Protein AF-A0A3N5TFI9-F1 (afdb_monomer_lite)

Structure (mmCIF, N/CA/C/O backbone):
data_AF-A0A3N5TFI9-F1
#
_entry.id   AF-A0A3N5TFI9-F1
#
loop_
_atom_site.group_PDB
_atom_site.id
_atom_site.type_symbol
_atom_site.label_atom_id
_atom_site.label_alt_id
_atom_site.label_comp_id
_atom_site.label_asym_id
_atom_site.label_entity_id
_atom_site.label_seq_id
_atom_site.pdbx_PDB_ins_code
_atom_site.Cartn_x
_atom_site.Cartn_y
_atom_site.Cartn_z
_atom_site.occupancy
_atom_site.B_iso_or_equiv
_atom_site.auth_seq_id
_atom_site.auth_comp_id
_atom_site.auth_asym_id
_atom_site.auth_atom_id
_atom_site.pdbx_PDB_model_num
ATOM 1 N N . MET A 1 1 ? 11.535 -13.059 -48.862 1.00 51.16 1 MET A N 1
ATOM 2 C CA . MET A 1 1 ? 12.014 -11.661 -48.804 1.00 51.16 1 MET A CA 1
ATOM 3 C C . MET A 1 1 ? 13.511 -11.716 -48.516 1.00 51.16 1 MET A C 1
ATOM 5 O O . MET A 1 1 ? 13.877 -12.119 -47.423 1.00 51.16 1 MET A O 1
ATOM 9 N N . ASN A 1 2 ? 14.372 -11.462 -49.507 1.00 54.91 2 ASN A N 1
ATOM 10 C CA . ASN A 1 2 ? 15.828 -11.534 -49.320 1.00 54.91 2 ASN A CA 1
ATOM 11 C C . ASN A 1 2 ? 16.320 -10.215 -48.718 1.00 54.91 2 ASN A C 1
ATOM 13 O O . ASN A 1 2 ? 16.442 -9.219 -49.430 1.00 54.91 2 ASN A O 1
ATOM 17 N N . LEU A 1 3 ? 16.578 -10.200 -47.410 1.00 65.25 3 LEU A N 1
ATOM 18 C CA . LEU A 1 3 ? 17.256 -9.084 -46.754 1.00 65.25 3 LEU A CA 1
ATOM 19 C C . LEU A 1 3 ? 18.715 -9.052 -47.226 1.00 65.25 3 LEU A C 1
ATOM 21 O O . LEU A 1 3 ? 19.542 -9.849 -46.788 1.00 65.25 3 LEU A O 1
ATOM 25 N N . LYS A 1 4 ? 19.035 -8.133 -48.143 1.00 70.50 4 LYS A N 1
ATOM 26 C CA . LYS A 1 4 ? 20.426 -7.787 -48.453 1.00 70.50 4 LYS A CA 1
ATOM 27 C C . LYS A 1 4 ? 20.984 -7.004 -47.269 1.00 70.50 4 LYS A C 1
ATOM 29 O O . LYS A 1 4 ? 20.613 -5.850 -47.072 1.00 70.50 4 LYS A O 1
ATOM 34 N N . MET A 1 5 ? 21.846 -7.633 -46.473 1.00 72.06 5 MET A N 1
ATOM 35 C CA . MET A 1 5 ? 22.547 -6.920 -45.408 1.00 72.06 5 MET A CA 1
ATOM 36 C C . MET A 1 5 ? 23.538 -5.919 -46.021 1.00 72.06 5 MET A C 1
ATOM 38 O O . MET A 1 5 ? 24.282 -6.290 -46.933 1.00 72.06 5 MET A O 1
ATOM 42 N N . PRO A 1 6 ? 23.554 -4.657 -45.560 1.00 77.88 6 PRO A N 1
ATOM 43 C CA . PRO A 1 6 ? 24.497 -3.662 -46.049 1.00 77.88 6 PRO A CA 1
ATOM 44 C C . PRO A 1 6 ? 25.930 -4.058 -45.674 1.00 77.88 6 PRO A C 1
ATOM 46 O O . PRO A 1 6 ? 26.202 -4.488 -44.553 1.00 77.88 6 PRO A O 1
ATOM 49 N N . HIS A 1 7 ? 26.860 -3.905 -46.618 1.00 83.31 7 HIS A N 1
ATOM 50 C CA . HIS A 1 7 ? 28.266 -4.261 -46.429 1.00 83.31 7 HIS A CA 1
ATOM 51 C C . HIS A 1 7 ? 28.992 -3.148 -45.653 1.00 83.31 7 HIS A C 1
ATOM 53 O O . HIS A 1 7 ? 29.722 -2.339 -46.221 1.00 83.31 7 HIS A O 1
ATOM 59 N N . LEU A 1 8 ? 28.731 -3.058 -44.348 1.00 86.00 8 LEU A N 1
ATOM 60 C CA . LEU A 1 8 ? 29.392 -2.110 -43.449 1.00 86.00 8 LEU A CA 1
ATOM 61 C C . LEU A 1 8 ? 30.746 -2.660 -42.957 1.00 86.00 8 LEU A C 1
ATOM 63 O O . LEU A 1 8 ? 30.882 -3.873 -42.772 1.00 86.00 8 LEU A O 1
ATOM 67 N N . PRO A 1 9 ? 31.746 -1.792 -42.711 1.00 90.38 9 PRO A N 1
ATOM 68 C CA . PRO A 1 9 ? 32.997 -2.195 -42.071 1.00 90.38 9 PRO A CA 1
ATOM 69 C C . PRO A 1 9 ? 32.744 -2.666 -40.629 1.00 90.38 9 PRO A C 1
ATOM 71 O O . PRO A 1 9 ? 31.771 -2.251 -39.999 1.00 90.38 9 PRO A O 1
ATOM 74 N N . PHE A 1 10 ? 33.636 -3.502 -40.081 1.00 89.50 10 PHE A N 1
ATOM 75 C CA . PHE A 1 10 ? 33.489 -4.092 -38.738 1.00 89.50 10 PHE A CA 1
ATOM 76 C C . PHE A 1 10 ? 33.159 -3.055 -37.650 1.00 89.50 10 PHE A C 1
ATOM 78 O O . PHE A 1 10 ? 32.268 -3.287 -36.840 1.00 89.50 10 PHE A O 1
ATOM 85 N N . TRP A 1 11 ? 33.800 -1.880 -37.681 1.00 89.94 11 TRP A N 1
ATOM 86 C CA . TRP A 1 11 ? 33.542 -0.801 -36.720 1.00 89.94 11 TRP A CA 1
ATOM 87 C C . TRP A 1 11 ? 32.111 -0.236 -36.795 1.00 89.94 11 TRP A C 1
ATOM 89 O O . TRP A 1 11 ? 31.560 0.194 -35.786 1.00 89.94 11 TRP A O 1
ATOM 99 N N . GLY A 1 12 ? 31.488 -0.252 -37.978 1.00 91.44 12 GLY A N 1
ATOM 100 C CA . GLY A 1 12 ? 30.105 0.186 -38.164 1.00 91.44 12 GLY A CA 1
ATOM 101 C C . GLY A 1 12 ? 29.117 -0.798 -37.539 1.00 91.44 12 GLY A C 1
ATOM 102 O O . GLY A 1 12 ? 28.160 -0.386 -36.886 1.00 91.44 12 GLY A O 1
ATOM 103 N N . TRP A 1 13 ? 29.393 -2.100 -37.662 1.00 90.25 13 TRP A N 1
ATOM 104 C CA . TRP A 1 13 ? 28.619 -3.146 -36.991 1.00 90.25 13 TRP A CA 1
ATOM 105 C C . TRP A 1 13 ? 28.800 -3.125 -35.475 1.00 90.25 13 TRP A C 1
ATOM 107 O O . TRP A 1 13 ? 27.813 -3.261 -34.752 1.00 90.25 13 TRP A O 1
ATOM 117 N N . THR A 1 14 ? 30.021 -2.915 -34.974 1.00 91.56 14 THR A N 1
ATOM 118 C CA . THR A 1 14 ? 30.251 -2.823 -33.525 1.00 91.56 14 THR A CA 1
ATOM 119 C C . THR A 1 14 ? 29.589 -1.585 -32.933 1.00 91.56 14 THR A C 1
ATOM 121 O O . THR A 1 14 ? 28.891 -1.703 -31.928 1.00 91.56 14 THR A O 1
ATOM 124 N N . PHE A 1 15 ? 29.719 -0.419 -33.569 1.00 95.00 15 PHE A N 1
ATOM 125 C CA . PHE A 1 15 ? 29.062 0.806 -33.111 1.00 95.00 15 PHE A CA 1
ATOM 126 C C . PHE A 1 15 ? 27.532 0.690 -33.163 1.00 95.00 15 PHE A C 1
ATOM 128 O O . PHE A 1 15 ? 26.856 1.002 -32.183 1.00 95.00 15 PHE A O 1
ATOM 135 N N . GLY A 1 16 ? 26.981 0.165 -34.263 1.00 94.25 16 GLY A N 1
ATOM 136 C CA . GLY A 1 16 ? 25.545 -0.096 -34.388 1.00 94.25 16 GLY A CA 1
ATOM 137 C C . GLY A 1 16 ? 25.032 -1.093 -33.344 1.00 94.25 16 GLY A C 1
ATOM 138 O O . GLY A 1 16 ? 23.977 -0.875 -32.746 1.00 94.25 16 GLY A O 1
ATOM 139 N N . GLY A 1 17 ? 25.802 -2.146 -33.058 1.00 94.44 17 GLY A N 1
ATOM 140 C CA . GLY A 1 17 ? 25.502 -3.103 -31.994 1.00 94.44 17 GLY A CA 1
ATOM 141 C C . GLY A 1 17 ? 25.478 -2.453 -30.610 1.00 94.44 17 GLY A C 1
ATOM 142 O O . GLY A 1 17 ? 24.506 -2.619 -29.875 1.00 94.44 17 GLY A O 1
ATOM 143 N N . VAL A 1 18 ? 26.494 -1.650 -30.274 1.00 96.31 18 VAL A N 1
ATOM 144 C CA . VAL A 1 18 ? 26.563 -0.916 -28.997 1.00 96.31 18 VAL A CA 1
ATOM 145 C C . VAL A 1 18 ? 25.388 0.050 -28.849 1.00 96.31 18 VAL A C 1
ATOM 147 O O . VAL A 1 18 ? 24.722 0.032 -27.816 1.00 96.31 18 VAL A O 1
ATOM 150 N N . LEU A 1 19 ? 25.079 0.848 -29.876 1.00 96.06 19 LEU A N 1
ATOM 151 C CA . LEU A 1 19 ? 23.935 1.763 -29.840 1.00 96.06 19 LEU A CA 1
ATOM 152 C C . LEU A 1 19 ? 22.607 1.027 -29.671 1.00 96.06 19 LEU A C 1
ATOM 154 O O . LEU A 1 19 ? 21.754 1.478 -28.910 1.00 96.06 19 LEU A O 1
ATOM 158 N N . THR A 1 20 ? 22.443 -0.121 -30.328 1.00 94.69 20 THR A N 1
ATOM 159 C CA . THR A 1 20 ? 21.239 -0.946 -30.179 1.00 94.69 20 THR A CA 1
ATOM 160 C C . THR A 1 20 ? 21.102 -1.457 -28.745 1.00 94.69 20 THR A C 1
ATOM 162 O O . THR A 1 20 ? 20.032 -1.346 -28.150 1.00 94.69 20 THR A O 1
ATOM 165 N N . ILE A 1 21 ? 22.190 -1.956 -28.151 1.00 95.06 21 ILE A N 1
ATOM 166 C CA . ILE A 1 21 ? 22.200 -2.425 -26.759 1.00 95.06 21 ILE A CA 1
ATOM 167 C C . ILE A 1 21 ? 21.894 -1.278 -25.792 1.00 95.06 21 ILE A C 1
ATOM 169 O O . ILE A 1 21 ? 21.086 -1.456 -24.880 1.00 95.06 21 ILE A O 1
ATOM 173 N N . LEU A 1 22 ? 22.505 -0.106 -25.979 1.00 95.19 22 LEU A N 1
ATOM 174 C CA . LEU A 1 22 ? 22.245 1.071 -25.147 1.00 95.19 22 LEU A CA 1
ATOM 175 C C . LEU A 1 22 ? 20.793 1.537 -25.273 1.00 95.19 22 LEU A C 1
ATOM 177 O O . LEU A 1 22 ? 20.151 1.794 -24.258 1.00 95.19 22 LEU A O 1
ATOM 181 N N . GLY A 1 23 ? 20.258 1.583 -26.495 1.00 92.50 23 GLY A N 1
ATOM 182 C CA . GLY A 1 23 ? 18.866 1.939 -26.758 1.00 92.50 23 GLY A CA 1
ATOM 183 C C . GLY A 1 23 ? 17.886 0.981 -26.083 1.00 92.50 23 GLY A C 1
ATOM 184 O O . GLY A 1 23 ? 16.965 1.428 -25.402 1.00 92.50 23 GLY A O 1
ATOM 185 N N . LEU A 1 24 ? 18.119 -0.331 -26.190 1.00 88.81 24 LEU A N 1
ATOM 186 C CA . LEU A 1 24 ? 17.302 -1.345 -25.517 1.00 88.81 24 LEU A CA 1
ATOM 187 C C . LEU A 1 24 ? 17.402 -1.241 -23.990 1.00 88.81 24 LEU A C 1
ATOM 189 O O . LEU A 1 24 ? 16.383 -1.291 -23.305 1.00 88.81 24 LEU A O 1
ATOM 193 N N . ASN A 1 25 ? 18.608 -1.046 -23.446 1.00 87.69 25 ASN A N 1
ATOM 194 C CA . ASN A 1 25 ? 18.788 -0.861 -22.006 1.00 87.69 25 ASN A CA 1
ATOM 195 C C . ASN A 1 25 ? 18.056 0.388 -21.514 1.00 87.69 25 ASN A C 1
ATOM 197 O O . ASN A 1 25 ? 17.325 0.309 -20.530 1.00 87.69 25 ASN A O 1
ATOM 201 N N . ALA A 1 26 ? 18.191 1.525 -22.199 1.00 87.00 26 ALA A N 1
ATOM 202 C CA . ALA A 1 26 ? 17.477 2.752 -21.854 1.00 87.00 26 ALA A CA 1
ATOM 203 C C . ALA A 1 26 ? 15.953 2.554 -21.915 1.00 87.00 26 ALA A C 1
ATOM 205 O O . ALA A 1 26 ? 15.249 2.936 -20.981 1.00 87.00 26 ALA A O 1
ATOM 206 N N . ALA A 1 27 ? 15.455 1.881 -22.958 1.00 79.88 27 ALA A N 1
ATOM 207 C CA . ALA A 1 27 ? 14.033 1.599 -23.143 1.00 79.88 27 ALA A CA 1
ATOM 208 C C . ALA A 1 27 ? 13.434 0.692 -22.054 1.00 79.88 27 ALA A C 1
ATOM 210 O O . ALA A 1 27 ? 12.230 0.729 -21.840 1.00 79.88 27 ALA A O 1
ATOM 211 N N . VAL A 1 28 ? 14.237 -0.105 -21.345 1.00 79.56 28 VAL A N 1
ATOM 212 C CA . VAL A 1 28 ? 13.766 -0.925 -20.213 1.00 79.56 28 VAL A CA 1
ATOM 213 C C . VAL A 1 28 ? 13.983 -0.209 -18.879 1.00 79.56 28 VAL A C 1
ATOM 215 O O . VAL A 1 28 ? 13.098 -0.169 -18.020 1.00 79.56 28 VAL A O 1
ATOM 218 N N . THR A 1 29 ? 15.170 0.363 -18.689 1.00 82.75 29 THR A N 1
ATOM 219 C CA . THR A 1 29 ? 15.605 0.916 -17.400 1.00 82.75 29 THR A CA 1
ATOM 220 C C . THR A 1 29 ? 14.888 2.210 -17.049 1.00 82.75 29 THR A C 1
ATOM 222 O O . THR A 1 29 ? 14.453 2.344 -15.907 1.00 82.75 29 THR A O 1
ATOM 225 N N . LEU A 1 30 ? 14.699 3.131 -18.001 1.00 81.00 30 LEU A N 1
ATOM 226 C CA . LEU A 1 30 ? 14.016 4.405 -17.748 1.00 81.00 30 LEU A CA 1
ATOM 227 C C . LEU A 1 30 ? 12.550 4.179 -17.345 1.00 81.00 30 LEU A C 1
ATOM 229 O O . LEU A 1 30 ? 12.145 4.656 -16.280 1.00 81.00 30 LEU A O 1
ATOM 233 N N . PRO A 1 31 ? 11.766 3.385 -18.097 1.00 76.06 31 PRO A N 1
ATOM 234 C CA . PRO A 1 31 ? 10.444 2.956 -17.676 1.00 76.06 31 PRO A CA 1
ATOM 235 C C . PRO A 1 31 ? 10.396 2.343 -16.280 1.00 76.06 31 PRO A C 1
ATOM 237 O O . PRO A 1 31 ? 9.580 2.751 -15.453 1.00 76.06 31 PRO A O 1
ATOM 240 N N . THR A 1 32 ? 11.290 1.402 -15.990 1.00 79.44 32 THR A N 1
ATOM 241 C CA . THR A 1 32 ? 11.313 0.719 -14.693 1.00 79.44 32 THR A CA 1
ATOM 242 C C . THR A 1 32 ? 11.653 1.690 -13.563 1.00 79.44 32 THR A C 1
ATOM 244 O O . THR A 1 32 ? 10.983 1.702 -12.532 1.00 79.44 32 THR A O 1
ATOM 247 N N . TYR A 1 33 ? 12.655 2.550 -13.749 1.00 84.00 33 TYR A N 1
ATOM 248 C CA . TYR A 1 33 ? 13.064 3.541 -12.755 1.00 84.00 33 TYR A CA 1
ATOM 249 C C . TYR A 1 33 ? 11.922 4.507 -12.423 1.00 84.00 33 TYR A C 1
ATOM 251 O O . TYR A 1 33 ? 11.581 4.690 -11.258 1.00 84.00 33 TYR A O 1
ATOM 259 N N . THR A 1 34 ? 11.267 5.048 -13.449 1.00 80.81 34 THR A N 1
ATOM 260 C CA . THR A 1 34 ? 10.184 6.035 -13.304 1.00 80.81 34 THR A CA 1
ATOM 261 C C . THR A 1 34 ? 8.887 5.475 -12.710 1.00 80.81 34 THR A C 1
ATOM 263 O O . THR A 1 34 ? 7.990 6.237 -12.368 1.00 80.81 34 THR A O 1
ATOM 266 N N . THR A 1 35 ? 8.770 4.154 -12.560 1.00 77.19 35 THR A N 1
ATOM 267 C CA . THR A 1 35 ? 7.534 3.490 -12.104 1.00 77.19 35 THR A CA 1
ATOM 268 C C . THR A 1 35 ? 7.694 2.691 -10.815 1.00 77.19 35 THR A C 1
ATOM 270 O O . THR A 1 35 ? 6.708 2.425 -10.127 1.00 77.19 35 THR A O 1
ATOM 273 N N . THR A 1 36 ? 8.923 2.307 -10.464 1.00 81.12 36 THR A N 1
ATOM 274 C CA . THR A 1 36 ? 9.192 1.411 -9.327 1.00 81.12 36 THR A CA 1
ATOM 275 C C . THR A 1 36 ? 10.020 2.045 -8.217 1.00 81.12 36 THR A C 1
ATOM 277 O O . THR A 1 36 ? 10.061 1.495 -7.118 1.00 81.12 36 THR A O 1
ATOM 280 N N . LYS A 1 37 ? 10.702 3.167 -8.482 1.00 85.69 37 LYS A N 1
ATOM 281 C CA . LYS A 1 37 ? 11.669 3.755 -7.552 1.00 85.69 37 LYS A CA 1
ATOM 282 C C . LYS A 1 37 ? 11.075 4.938 -6.800 1.00 85.69 37 LYS A C 1
ATOM 284 O O . LYS A 1 37 ? 10.609 5.900 -7.411 1.00 85.69 37 LYS A O 1
ATOM 289 N N . LYS A 1 38 ? 11.150 4.878 -5.463 1.00 87.50 38 LYS A N 1
ATOM 290 C CA . LYS A 1 38 ? 10.738 5.959 -4.552 1.00 87.50 38 LYS A CA 1
ATOM 291 C C . LYS A 1 38 ? 11.361 7.282 -4.977 1.00 87.50 38 LYS A C 1
ATOM 293 O O . LYS A 1 38 ? 10.668 8.294 -5.000 1.00 87.50 38 LYS A O 1
ATOM 298 N N . GLU A 1 39 ? 12.647 7.260 -5.320 1.00 88.19 39 GLU A N 1
ATOM 299 C CA . GLU A 1 39 ? 13.451 8.430 -5.671 1.00 88.19 39 GLU A CA 1
ATOM 300 C C . GLU A 1 39 ? 12.816 9.238 -6.799 1.00 88.19 39 GLU A C 1
ATOM 302 O O . GLU A 1 39 ? 12.859 10.463 -6.758 1.00 88.19 39 GLU A O 1
ATOM 307 N N . PHE A 1 40 ? 12.193 8.567 -7.772 1.00 87.62 40 PHE A N 1
ATOM 308 C CA . PHE A 1 40 ? 11.471 9.238 -8.842 1.00 87.62 40 PHE A CA 1
ATOM 309 C C . PHE A 1 40 ? 10.118 9.774 -8.365 1.00 87.62 40 PHE A C 1
ATOM 311 O O . PHE A 1 40 ? 9.829 10.952 -8.566 1.00 87.62 40 PHE A O 1
ATOM 318 N N . CYS A 1 41 ? 9.310 8.956 -7.687 1.00 84.38 41 CYS A N 1
ATOM 319 C CA . CYS A 1 41 ? 7.974 9.352 -7.228 1.00 84.38 41 CYS A CA 1
ATOM 320 C C . CYS A 1 41 ? 8.016 10.604 -6.330 1.00 84.38 41 CYS A C 1
ATOM 322 O O . CYS A 1 41 ? 7.201 11.518 -6.482 1.00 84.38 41 CYS A O 1
ATOM 324 N N . VAL A 1 42 ? 9.010 10.695 -5.438 1.00 88.44 42 VAL A N 1
ATOM 325 C CA . VAL A 1 42 ? 9.172 11.845 -4.531 1.00 88.44 42 VAL A CA 1
ATOM 326 C C . VAL A 1 42 ? 9.696 13.106 -5.218 1.00 88.44 42 VAL A C 1
ATOM 328 O O . VAL A 1 42 ? 9.704 14.157 -4.588 1.00 88.44 42 VAL A O 1
ATOM 331 N N . THR A 1 43 ? 10.099 13.063 -6.494 1.00 88.25 43 THR A N 1
ATOM 332 C CA . THR A 1 43 ? 10.418 14.301 -7.234 1.00 88.25 43 THR A CA 1
ATOM 333 C C . THR A 1 43 ? 9.168 15.155 -7.441 1.00 88.25 43 THR A C 1
ATOM 335 O O . THR A 1 43 ? 9.217 16.370 -7.262 1.00 88.25 43 THR A O 1
ATOM 338 N N . CYS A 1 44 ? 8.027 14.520 -7.730 1.00 84.50 44 CYS A N 1
ATOM 339 C CA . CYS A 1 44 ? 6.725 15.180 -7.783 1.00 84.50 44 CYS A CA 1
ATOM 340 C C . CYS A 1 44 ? 6.117 15.295 -6.376 1.00 84.50 44 CYS A C 1
ATOM 342 O O . CYS A 1 44 ? 5.683 16.375 -5.971 1.00 84.50 44 CYS A O 1
ATOM 344 N N . HIS A 1 45 ? 6.176 14.221 -5.580 1.00 85.50 45 HIS A N 1
ATOM 345 C CA . HIS A 1 45 ? 5.691 14.187 -4.192 1.00 85.50 45 HIS A CA 1
ATOM 346 C C . HIS A 1 45 ? 6.700 14.759 -3.176 1.00 85.50 45 HIS A C 1
ATOM 348 O O . HIS A 1 45 ? 6.856 14.239 -2.071 1.00 85.50 45 HIS A O 1
ATOM 354 N N . HIS A 1 46 ? 7.391 15.844 -3.529 1.00 87.12 46 HIS A N 1
ATOM 355 C CA . HIS A 1 46 ? 8.532 16.374 -2.769 1.00 87.12 46 HIS A CA 1
ATOM 356 C C . HIS A 1 46 ? 8.209 16.747 -1.315 1.00 87.12 46 HIS A C 1
ATOM 358 O O . HIS A 1 46 ? 9.055 16.582 -0.439 1.00 87.12 46 HIS A O 1
ATOM 364 N N . GLN A 1 47 ? 6.978 17.181 -1.028 1.00 88.06 47 GLN A N 1
ATOM 365 C CA . GLN A 1 47 ? 6.532 17.506 0.334 1.00 88.06 47 GLN A CA 1
ATOM 366 C C . GLN A 1 47 ? 6.510 16.289 1.270 1.00 88.06 47 GLN A C 1
ATOM 368 O O . GLN A 1 47 ? 6.467 16.448 2.485 1.00 88.06 47 GLN A O 1
ATOM 373 N N . GLN A 1 48 ? 6.552 15.075 0.720 1.00 85.75 48 GLN A N 1
ATOM 374 C CA . GLN A 1 48 ? 6.519 13.824 1.474 1.00 85.75 48 GLN A CA 1
ATOM 375 C C . GLN A 1 48 ? 7.883 13.121 1.523 1.00 85.75 48 GLN A C 1
ATOM 377 O O . GLN A 1 48 ? 7.968 11.993 2.004 1.00 85.75 48 GLN A O 1
ATOM 382 N N . ARG A 1 49 ? 8.955 13.757 1.030 1.00 81.38 49 ARG A N 1
ATOM 383 C CA . ARG A 1 49 ? 10.280 13.134 0.870 1.00 81.38 49 ARG A CA 1
ATOM 384 C C . ARG A 1 49 ? 10.835 12.532 2.166 1.00 81.38 49 ARG A C 1
ATOM 386 O O . ARG A 1 49 ? 11.359 11.421 2.135 1.00 81.38 49 ARG A O 1
ATOM 393 N N . GLU A 1 50 ? 10.661 13.243 3.276 1.00 80.69 50 GLU A N 1
ATOM 394 C CA . GLU A 1 50 ? 11.134 12.849 4.613 1.00 80.69 50 GLU A CA 1
ATOM 395 C C . GLU A 1 50 ? 10.114 11.996 5.386 1.00 80.69 50 GLU A C 1
ATOM 397 O O . GLU A 1 50 ? 10.303 11.700 6.563 1.00 80.69 50 GLU A O 1
ATOM 402 N N . SER A 1 51 ? 9.000 11.613 4.757 1.00 82.62 51 SER A N 1
ATOM 403 C CA . SER A 1 51 ? 7.987 10.800 5.419 1.00 82.62 51 SER A CA 1
ATOM 404 C C . SER A 1 51 ? 8.380 9.324 5.408 1.00 82.62 51 SER A C 1
ATOM 406 O O . SER A 1 51 ? 8.655 8.749 4.346 1.00 82.62 51 SER A O 1
ATOM 408 N N . SER A 1 52 ? 8.294 8.687 6.580 1.00 80.69 52 SER A N 1
ATOM 409 C CA . SER A 1 52 ? 8.374 7.228 6.732 1.00 80.69 52 SER A CA 1
ATOM 410 C C . SER A 1 52 ? 7.302 6.495 5.918 1.00 80.69 52 SER A C 1
ATOM 412 O O . SER A 1 52 ? 7.464 5.325 5.591 1.00 80.69 52 SER A O 1
ATOM 414 N N . PHE A 1 53 ? 6.251 7.202 5.485 1.00 82.31 53 PHE A N 1
ATOM 415 C CA . PHE A 1 53 ? 5.225 6.696 4.575 1.00 82.31 53 PHE A CA 1
ATOM 416 C C . PHE A 1 53 ? 5.816 6.062 3.311 1.00 82.31 53 PHE A C 1
ATOM 418 O O . PHE A 1 53 ? 5.282 5.086 2.800 1.00 82.31 53 PHE A O 1
ATOM 425 N N . TRP A 1 54 ? 6.933 6.580 2.800 1.00 84.75 54 TRP A N 1
ATOM 426 C CA . TRP A 1 54 ? 7.566 6.062 1.585 1.00 84.75 54 TRP A CA 1
ATOM 427 C C . TRP A 1 54 ? 8.586 4.946 1.841 1.00 84.75 54 TRP A C 1
ATOM 429 O O . TRP A 1 54 ? 9.280 4.536 0.911 1.00 84.75 54 TRP A O 1
ATOM 439 N N . GLU A 1 55 ? 8.760 4.495 3.080 1.00 84.88 55 GLU A N 1
ATOM 440 C CA . GLU A 1 55 ? 9.667 3.389 3.389 1.00 84.88 55 GLU A CA 1
ATOM 441 C C . GLU A 1 55 ? 9.132 2.052 2.865 1.00 84.88 55 GLU A C 1
ATOM 443 O O . GLU A 1 55 ? 7.935 1.858 2.645 1.00 84.88 55 GLU A O 1
ATOM 448 N N . GLN A 1 56 ? 10.050 1.116 2.618 1.00 84.81 56 GLN A N 1
ATOM 449 C CA . GLN A 1 56 ? 9.684 -0.220 2.166 1.00 84.81 56 GLN A CA 1
ATOM 450 C C . GLN A 1 56 ? 8.899 -0.931 3.271 1.00 84.81 56 GLN A C 1
ATOM 452 O O . GLN A 1 56 ? 9.363 -1.043 4.405 1.00 84.81 56 GLN A O 1
ATOM 457 N N . SER A 1 57 ? 7.735 -1.477 2.924 1.00 83.69 57 SER A N 1
ATOM 458 C CA . SER A 1 57 ? 6.946 -2.258 3.871 1.00 83.69 57 SER A CA 1
ATOM 459 C C . SER A 1 57 ? 7.685 -3.528 4.296 1.00 83.69 57 SER A C 1
ATOM 461 O O . SER A 1 57 ? 8.119 -4.323 3.459 1.00 83.69 57 SER A O 1
ATOM 463 N N . ASN A 1 58 ? 7.716 -3.791 5.604 1.00 84.25 58 ASN A N 1
ATOM 464 C CA . ASN A 1 58 ? 8.226 -5.052 6.146 1.00 84.25 58 ASN A CA 1
ATOM 465 C C . ASN A 1 58 ? 7.332 -6.261 5.803 1.00 84.25 58 ASN A C 1
ATOM 467 O O . ASN A 1 58 ? 7.815 -7.394 5.816 1.00 84.25 58 ASN A O 1
ATOM 471 N N . LEU A 1 59 ? 6.044 -6.054 5.485 1.00 83.62 59 LEU A N 1
ATOM 472 C CA . LEU A 1 59 ? 5.166 -7.134 5.004 1.00 83.62 59 LEU A CA 1
ATOM 473 C C . LEU A 1 59 ? 5.369 -7.454 3.530 1.00 83.62 59 LEU A C 1
ATOM 475 O O . LEU A 1 59 ? 5.237 -8.609 3.125 1.00 83.62 59 LEU A O 1
ATOM 479 N N . HIS A 1 60 ? 5.680 -6.434 2.739 1.00 89.12 60 HIS A N 1
ATOM 480 C CA . HIS A 1 60 ? 5.848 -6.548 1.301 1.00 89.12 60 HIS A CA 1
ATOM 481 C C . HIS A 1 60 ? 7.253 -6.090 0.880 1.00 89.12 60 HIS A C 1
ATOM 483 O O . HIS A 1 60 ? 7.385 -5.150 0.100 1.00 89.12 60 HIS A O 1
ATOM 489 N N . PRO A 1 61 ? 8.332 -6.760 1.333 1.00 88.38 61 PRO A N 1
ATOM 490 C CA . PRO A 1 61 ? 9.707 -6.313 1.087 1.00 88.38 61 PRO A CA 1
ATOM 491 C C . PRO A 1 61 ? 10.149 -6.444 -0.378 1.00 88.38 61 PRO A C 1
ATOM 493 O O . PRO A 1 61 ? 11.217 -5.970 -0.744 1.00 88.38 61 PRO A O 1
ATOM 496 N N . LYS A 1 62 ? 9.358 -7.136 -1.206 1.00 88.56 62 LYS A N 1
ATOM 497 C CA . LYS A 1 62 ? 9.640 -7.388 -2.626 1.00 88.56 62 LYS A CA 1
ATOM 498 C C . LYS A 1 62 ? 8.640 -6.722 -3.570 1.00 88.56 62 LYS A C 1
ATOM 500 O O . LYS A 1 62 ? 8.725 -6.971 -4.764 1.00 88.56 62 LYS A O 1
ATOM 505 N N . ILE A 1 63 ? 7.686 -5.961 -3.031 1.00 87.50 63 ILE A N 1
ATOM 506 C CA . ILE A 1 63 ? 6.655 -5.302 -3.830 1.00 87.50 63 ILE A CA 1
ATOM 507 C C . ILE A 1 63 ? 7.064 -3.858 -4.088 1.00 87.50 63 ILE A C 1
ATOM 509 O O . ILE A 1 63 ? 7.505 -3.166 -3.167 1.00 87.50 63 ILE A O 1
ATOM 513 N N . ASN A 1 64 ? 6.883 -3.412 -5.327 1.00 86.38 64 ASN A N 1
ATOM 514 C CA . ASN A 1 64 ? 7.208 -2.054 -5.761 1.00 86.38 64 ASN A CA 1
ATOM 515 C C . ASN A 1 64 ? 5.945 -1.184 -5.894 1.00 86.38 64 ASN A C 1
ATOM 517 O O . ASN A 1 64 ? 4.826 -1.691 -5.970 1.00 86.38 64 ASN A O 1
ATOM 521 N N . CYS A 1 65 ? 6.117 0.137 -6.016 1.00 86.44 65 CYS A N 1
ATOM 522 C CA . CYS A 1 65 ? 5.009 1.099 -6.114 1.00 86.44 65 CYS A CA 1
ATOM 523 C C . CYS A 1 65 ? 4.002 0.741 -7.220 1.00 86.44 65 CYS A C 1
ATOM 525 O O . CYS A 1 65 ? 2.793 0.735 -6.990 1.00 86.44 65 CYS A O 1
ATOM 527 N N . SER A 1 66 ? 4.498 0.399 -8.413 1.00 84.94 66 SER A N 1
ATOM 528 C CA . SER A 1 66 ? 3.672 0.069 -9.578 1.00 84.94 66 SER A CA 1
ATOM 529 C C . SER A 1 66 ? 2.815 -1.175 -9.400 1.00 84.94 66 SER A C 1
ATOM 531 O O . SER A 1 66 ? 1.761 -1.276 -10.015 1.00 84.94 66 SER A O 1
ATOM 533 N N . GLU A 1 67 ? 3.237 -2.133 -8.577 1.00 86.50 67 GLU A N 1
ATOM 534 C CA . GLU A 1 67 ? 2.469 -3.365 -8.393 1.00 86.50 67 GLU A CA 1
ATOM 535 C C . GLU A 1 67 ? 1.146 -3.110 -7.671 1.00 86.50 67 GLU A C 1
ATOM 537 O O . GLU A 1 67 ? 0.191 -3.850 -7.890 1.00 86.50 67 GLU A O 1
ATOM 542 N N . CYS A 1 68 ? 1.074 -2.038 -6.876 1.00 88.19 68 CYS A N 1
ATOM 543 C CA . CYS A 1 68 ? -0.145 -1.596 -6.203 1.00 88.19 68 CYS A CA 1
ATOM 544 C C . CYS A 1 68 ? -0.824 -0.432 -6.937 1.00 88.19 68 CYS A C 1
ATOM 546 O O . CYS A 1 68 ? -2.042 -0.451 -7.111 1.00 88.19 68 CYS A O 1
ATOM 548 N N . HIS A 1 69 ? -0.051 0.564 -7.379 1.00 87.56 69 HIS A N 1
ATOM 549 C CA . HIS A 1 69 ? -0.582 1.835 -7.876 1.00 87.56 69 HIS A CA 1
ATOM 550 C C . HIS A 1 69 ? -0.755 1.912 -9.394 1.00 87.56 69 HIS A C 1
ATOM 552 O O . HIS A 1 69 ? -1.490 2.784 -9.849 1.00 87.56 69 HIS A O 1
ATOM 558 N N . ALA A 1 70 ? -0.117 1.042 -10.186 1.00 83.06 70 ALA A N 1
ATOM 559 C CA . ALA A 1 70 ? -0.196 1.146 -11.641 1.00 83.06 70 ALA A CA 1
ATOM 560 C C . ALA A 1 70 ? -1.394 0.391 -12.242 1.00 83.06 70 ALA A C 1
ATOM 562 O O . ALA A 1 70 ? -1.707 -0.729 -11.823 1.00 83.06 70 ALA A O 1
ATOM 563 N N . THR A 1 71 ? -2.019 0.979 -13.267 1.00 74.38 71 THR A N 1
ATOM 564 C CA . THR A 1 71 ? -3.075 0.373 -14.092 1.00 74.38 71 THR A CA 1
ATOM 565 C C . THR A 1 71 ? -2.487 -0.670 -15.050 1.00 74.38 71 THR A C 1
ATOM 567 O O . THR A 1 71 ? -1.588 -0.359 -15.830 1.00 74.38 71 THR A O 1
ATOM 570 N N . GLY A 1 72 ? -3.067 -1.873 -15.090 1.00 58.09 72 GLY A N 1
ATOM 571 C CA . GLY A 1 72 ? -2.821 -2.854 -16.155 1.00 58.09 72 GLY A CA 1
ATOM 572 C C . GLY A 1 72 ? -1.563 -3.722 -16.002 1.00 58.09 72 GLY A C 1
ATOM 573 O O . GLY A 1 72 ? -0.642 -3.433 -15.247 1.00 58.09 72 GLY A O 1
ATOM 574 N N . HIS A 1 73 ? -1.539 -4.831 -16.751 1.00 48.97 73 HIS A N 1
ATOM 575 C CA . HIS A 1 73 ? -0.508 -5.888 -16.772 1.00 48.97 73 HIS A CA 1
ATOM 576 C C . HIS A 1 73 ? 0.832 -5.454 -17.385 1.00 48.97 73 HIS A C 1
ATOM 578 O O . HIS A 1 73 ? 1.550 -6.262 -17.979 1.00 48.97 73 HIS A O 1
ATOM 584 N N . ALA A 1 74 ? 1.158 -4.172 -17.326 1.00 44.84 74 ALA A N 1
ATOM 585 C CA . ALA A 1 74 ? 2.268 -3.656 -18.080 1.00 44.84 74 ALA A CA 1
ATOM 586 C C . ALA A 1 74 ? 3.575 -4.135 -17.440 1.00 44.84 74 ALA A C 1
ATOM 588 O O . ALA A 1 74 ? 3.996 -3.660 -16.390 1.00 44.84 74 ALA A O 1
ATOM 589 N N . LEU A 1 75 ? 4.254 -5.036 -18.151 1.00 44.41 75 LEU A N 1
ATOM 590 C CA . LEU A 1 75 ? 5.694 -5.273 -18.039 1.00 44.41 75 LEU A CA 1
ATOM 591 C C . LEU A 1 75 ? 6.488 -3.947 -18.062 1.00 44.41 75 LEU A C 1
ATOM 593 O O . LEU A 1 75 ? 7.632 -3.921 -17.626 1.00 44.41 75 LEU A O 1
ATOM 597 N N . MET A 1 76 ? 5.861 -2.858 -18.538 1.00 49.84 76 MET A N 1
ATOM 598 C CA . MET A 1 76 ? 6.343 -1.480 -18.592 1.00 49.84 76 MET A CA 1
ATOM 599 C C . MET A 1 76 ? 5.163 -0.485 -18.429 1.00 49.84 76 MET A C 1
ATOM 601 O O . MET A 1 76 ? 4.616 -0.041 -19.439 1.00 49.84 76 MET A O 1
ATOM 605 N N . PRO A 1 77 ? 4.738 -0.104 -17.207 1.00 47.56 77 PRO A N 1
ATOM 606 C CA . PRO A 1 77 ? 3.636 0.858 -16.997 1.00 47.56 77 PRO A CA 1
ATOM 607 C C . PRO A 1 77 ? 3.878 2.227 -17.657 1.00 47.56 77 PRO A C 1
ATOM 609 O O . PRO A 1 77 ? 2.953 2.959 -17.984 1.00 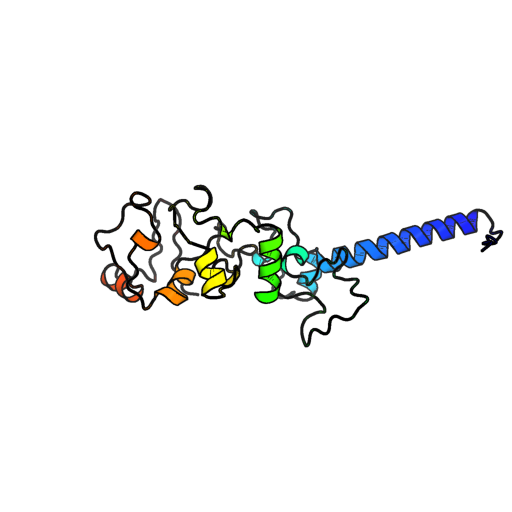47.56 77 PRO A O 1
ATOM 612 N N . SER A 1 78 ? 5.144 2.545 -17.897 1.00 41.69 78 SER A N 1
ATOM 613 C CA . SER A 1 78 ? 5.670 3.761 -18.523 1.00 41.69 78 SER A CA 1
ATOM 614 C C . SER A 1 78 ? 5.853 3.661 -20.042 1.00 41.69 78 SER A C 1
ATOM 616 O O . SER A 1 78 ? 6.226 4.650 -20.665 1.00 41.69 78 SER A O 1
ATOM 618 N N . ILE A 1 79 ? 5.564 2.506 -20.657 1.00 46.03 79 ILE A N 1
ATOM 619 C CA . ILE A 1 79 ? 5.457 2.344 -22.118 1.00 46.03 79 ILE A CA 1
ATOM 620 C C . ILE A 1 79 ? 3.996 2.041 -22.477 1.00 46.03 79 ILE A C 1
ATOM 622 O O . ILE A 1 79 ? 3.678 1.125 -23.232 1.00 46.03 79 ILE A O 1
ATOM 626 N N . ASN A 1 80 ? 3.067 2.824 -21.927 1.00 41.56 80 ASN A N 1
ATOM 627 C CA . ASN A 1 80 ? 1.730 2.934 -22.501 1.00 41.56 80 ASN A CA 1
ATOM 628 C C . ASN A 1 80 ? 1.856 3.661 -23.853 1.00 41.56 80 ASN A C 1
ATOM 630 O O . ASN A 1 80 ? 1.682 4.871 -23.949 1.00 41.56 80 ASN A O 1
ATOM 634 N N . ILE A 1 81 ? 2.197 2.919 -24.915 1.00 42.72 81 ILE A N 1
ATOM 635 C CA . ILE A 1 81 ? 2.169 3.418 -26.308 1.00 42.72 81 ILE A CA 1
ATOM 636 C C . ILE A 1 81 ? 0.714 3.671 -26.754 1.00 42.72 81 ILE A C 1
ATOM 638 O O . ILE A 1 81 ? 0.460 4.338 -27.752 1.00 42.72 81 ILE A O 1
ATOM 642 N N . PHE A 1 82 ? -0.253 3.175 -25.982 1.00 40.78 82 PHE A N 1
ATOM 643 C CA . PHE A 1 82 ? -1.662 3.493 -26.123 1.00 40.78 82 PHE A CA 1
ATOM 644 C C . PHE A 1 82 ? -2.060 4.421 -24.973 1.00 40.78 82 PHE A C 1
ATOM 646 O O . PHE A 1 82 ? -1.922 4.024 -23.814 1.00 40.78 82 PHE A O 1
ATOM 653 N N . PRO A 1 83 ? -2.521 5.651 -25.256 1.00 39.91 83 PRO A N 1
ATOM 654 C CA . PRO A 1 83 ? -2.983 6.553 -24.218 1.00 39.91 83 PRO A CA 1
ATOM 655 C C . PRO A 1 83 ? -4.223 5.925 -23.585 1.00 39.91 83 PRO A C 1
ATOM 657 O O . PRO A 1 83 ? -5.297 5.898 -24.187 1.00 39.91 83 PRO A O 1
ATOM 660 N N . LEU A 1 84 ? -4.076 5.390 -22.373 1.00 46.34 84 LEU A N 1
ATOM 661 C CA . LEU A 1 84 ? -5.232 5.113 -21.540 1.00 46.34 84 LEU A CA 1
ATOM 662 C C . LEU A 1 84 ? -5.841 6.487 -21.241 1.00 46.34 84 LEU A C 1
ATOM 664 O O . LEU A 1 84 ? -5.201 7.319 -20.599 1.00 46.34 84 LEU A O 1
ATOM 668 N N . GLN A 1 85 ? -7.025 6.759 -21.791 1.00 42.50 85 GLN A N 1
ATOM 669 C CA . GLN A 1 85 ? -7.824 7.934 -21.455 1.00 42.50 85 GLN A CA 1
ATOM 670 C C . GLN A 1 85 ? -8.140 7.888 -19.954 1.00 42.50 85 GLN A C 1
ATOM 672 O O . GLN A 1 85 ? -9.152 7.330 -19.545 1.00 42.50 85 GLN A O 1
ATOM 677 N N . SER A 1 86 ? -7.258 8.433 -19.120 1.00 44.34 86 SER A N 1
ATOM 678 C CA . SER A 1 86 ? -7.559 8.735 -17.725 1.00 44.34 86 SER A CA 1
ATOM 679 C C . SER A 1 86 ? -7.645 10.247 -17.592 1.00 44.34 86 SER A C 1
ATOM 681 O O . SER A 1 86 ? -6.631 10.945 -17.581 1.00 44.34 86 SER A O 1
ATOM 683 N N . GLU A 1 87 ? -8.872 10.759 -17.538 1.00 41.75 87 GLU A N 1
ATOM 684 C CA . GLU A 1 87 ? -9.145 12.158 -17.226 1.00 41.75 87 GLU A CA 1
ATOM 685 C C . GLU A 1 87 ? -8.600 12.476 -15.822 1.00 41.75 87 GLU A C 1
ATOM 687 O O . GLU A 1 87 ? -9.211 12.154 -14.807 1.00 41.75 87 GLU A O 1
ATOM 692 N N . GLY A 1 88 ? -7.410 13.079 -15.763 1.00 46.25 88 GLY A N 1
ATOM 693 C CA . GLY A 1 88 ? -6.875 13.699 -14.546 1.00 46.25 88 GLY A CA 1
ATOM 694 C C . GLY A 1 88 ? -5.934 12.862 -13.672 1.00 46.25 88 GLY A C 1
ATOM 695 O O . GLY A 1 88 ? -5.555 13.334 -12.605 1.00 46.25 88 GLY A O 1
ATOM 696 N N . GLU A 1 89 ? -5.503 11.675 -14.098 1.00 50.75 89 GLU A N 1
ATOM 697 C CA . GLU A 1 89 ? -4.496 10.875 -13.378 1.00 50.75 89 GLU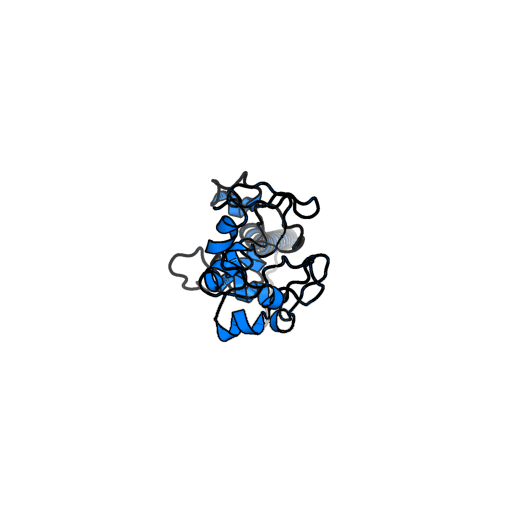 A CA 1
ATOM 698 C C . GLU A 1 89 ? -3.247 10.706 -14.245 1.00 50.75 89 GLU A C 1
ATOM 700 O O . GLU A 1 89 ? -3.357 10.541 -15.461 1.00 50.75 89 GLU A O 1
ATOM 705 N N . HIS A 1 90 ? -2.052 10.792 -13.645 1.00 55.12 90 HIS A N 1
ATOM 706 C CA . HIS A 1 90 ? -0.790 10.548 -14.347 1.00 55.12 90 HIS A CA 1
ATOM 707 C C . HIS A 1 90 ? -0.882 9.185 -15.031 1.00 55.12 90 HIS A C 1
ATOM 709 O O . HIS A 1 90 ? -0.926 8.179 -14.334 1.00 55.12 90 HIS A O 1
ATOM 715 N N . ALA A 1 91 ? -0.983 9.192 -16.366 1.00 57.06 91 ALA A N 1
ATOM 716 C CA . ALA A 1 91 ? -1.380 8.076 -17.223 1.00 57.06 91 ALA A CA 1
ATOM 717 C C . ALA A 1 91 ? -0.989 6.700 -16.657 1.00 57.06 91 ALA A C 1
ATOM 719 O O . ALA A 1 91 ? 0.114 6.202 -16.876 1.00 57.06 91 ALA A O 1
ATOM 720 N N . GLY A 1 92 ? -1.920 6.101 -15.913 1.00 68.00 92 GLY A N 1
ATOM 721 C CA . GLY A 1 92 ? -1.789 4.761 -15.368 1.00 68.00 92 GLY A CA 1
ATOM 722 C C . GLY A 1 92 ? -1.223 4.601 -13.956 1.00 68.00 92 GLY A C 1
ATOM 723 O O . GLY A 1 92 ? -0.843 3.483 -13.630 1.00 68.00 92 GLY A O 1
ATOM 724 N N . PHE A 1 93 ? -1.183 5.637 -13.112 1.00 78.00 93 PHE A N 1
ATOM 725 C CA . PHE A 1 93 ? -0.918 5.523 -11.668 1.00 78.00 93 PHE A CA 1
ATOM 726 C C . PHE A 1 93 ? -2.026 6.172 -10.836 1.00 78.00 93 PHE A C 1
ATOM 728 O O . PHE A 1 93 ? -2.355 7.340 -11.036 1.00 78.00 93 PHE A O 1
ATOM 735 N N . SER A 1 94 ? -2.553 5.441 -9.852 1.00 82.12 94 SER A N 1
ATOM 736 C CA . SER A 1 94 ? -3.548 5.958 -8.914 1.00 82.12 94 SER A CA 1
ATOM 737 C C . SER A 1 94 ? -3.439 5.300 -7.538 1.00 82.12 94 SER A C 1
ATOM 739 O O . SER A 1 94 ? -3.021 4.151 -7.385 1.00 82.12 94 SER A O 1
ATOM 741 N N . ALA A 1 95 ? -3.817 6.051 -6.505 1.00 82.25 95 ALA A N 1
ATOM 742 C CA . ALA A 1 95 ? -3.967 5.553 -5.138 1.00 82.25 95 ALA A CA 1
ATOM 743 C C . ALA A 1 95 ? -5.437 5.295 -4.762 1.00 82.25 95 ALA A C 1
ATOM 745 O O . ALA A 1 95 ? -5.750 5.043 -3.598 1.00 82.25 95 ALA A O 1
ATOM 7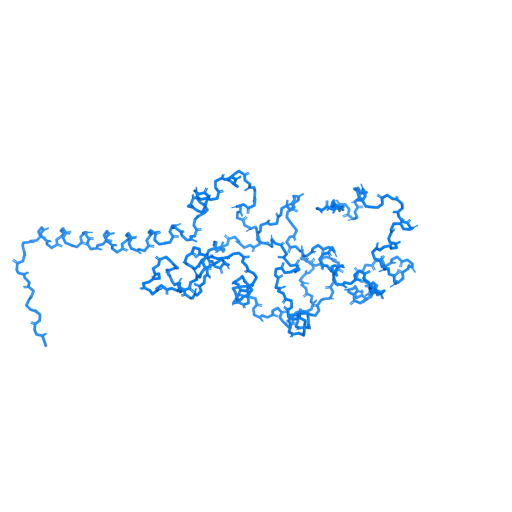46 N N . LYS A 1 96 ? -6.353 5.369 -5.734 1.00 85.56 96 LYS A N 1
ATOM 747 C CA . LYS A 1 96 ? -7.769 5.088 -5.507 1.00 85.56 96 LYS A CA 1
ATOM 748 C C . LYS A 1 96 ? -8.021 3.593 -5.304 1.00 85.56 96 LYS A C 1
ATOM 750 O O . LYS A 1 96 ? -7.260 2.725 -5.733 1.00 85.56 96 LYS A O 1
ATOM 755 N 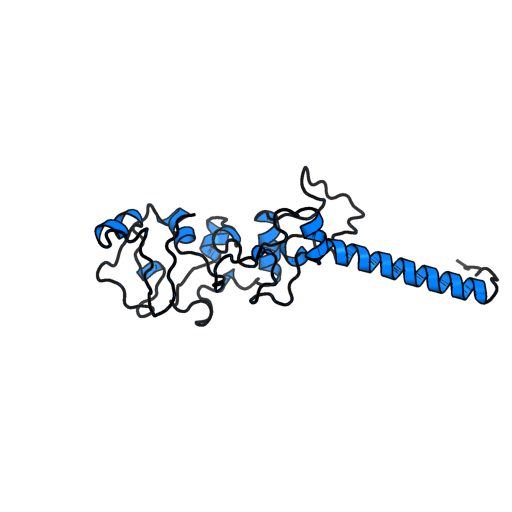N . PHE A 1 97 ? -9.109 3.284 -4.604 1.00 84.44 97 PHE A N 1
ATOM 756 C CA . PHE A 1 97 ? -9.442 1.916 -4.206 1.00 84.44 97 PHE A CA 1
ATOM 757 C C . PHE A 1 97 ? -9.791 1.002 -5.390 1.00 84.44 97 PHE A C 1
ATOM 759 O O . PHE A 1 97 ? -9.524 -0.196 -5.332 1.00 84.44 97 PHE A O 1
ATOM 766 N N . ASP A 1 98 ? -10.378 1.548 -6.450 1.00 82.88 98 ASP A N 1
ATOM 767 C CA . ASP A 1 98 ? -10.690 0.856 -7.702 1.00 82.88 98 ASP A CA 1
ATOM 768 C C . ASP A 1 98 ? -9.421 0.435 -8.449 1.00 82.88 98 ASP A C 1
ATOM 770 O O . ASP A 1 98 ? -9.404 -0.633 -9.062 1.00 82.88 98 ASP A O 1
ATOM 774 N N . GLN A 1 99 ? -8.340 1.204 -8.301 1.00 85.50 99 GLN A N 1
ATOM 775 C CA . GLN A 1 99 ? -7.017 0.852 -8.804 1.00 85.50 99 GLN A CA 1
ATOM 776 C C . GLN A 1 99 ? -6.282 -0.161 -7.908 1.00 85.50 99 GLN A C 1
ATOM 778 O O . GLN A 1 99 ? -5.729 -1.149 -8.394 1.00 85.50 99 GLN A O 1
ATOM 783 N N . ILE A 1 100 ? -6.263 0.064 -6.592 1.00 88.38 100 ILE A N 1
ATOM 784 C CA . ILE A 1 100 ? -5.457 -0.748 -5.664 1.00 88.38 100 ILE A CA 1
ATOM 785 C C . ILE A 1 100 ? -6.078 -2.133 -5.423 1.00 88.38 100 ILE A C 1
ATOM 787 O O . ILE A 1 100 ? -5.359 -3.133 -5.375 1.00 88.38 100 ILE A O 1
ATOM 791 N N . ASN A 1 101 ? -7.403 -2.236 -5.278 1.00 89.12 101 ASN A N 1
ATOM 792 C CA . ASN A 1 101 ? -8.044 -3.501 -4.900 1.00 89.12 101 ASN A CA 1
ATOM 793 C C . ASN A 1 101 ? -7.770 -4.660 -5.867 1.00 89.12 101 ASN A C 1
ATOM 795 O O . ASN A 1 101 ? -7.428 -5.746 -5.387 1.00 89.12 101 ASN A O 1
ATOM 799 N N . PRO A 1 102 ? -7.925 -4.498 -7.200 1.00 88.31 102 PRO A N 1
ATOM 800 C CA . PRO A 1 102 ? -7.634 -5.585 -8.127 1.00 88.31 102 PRO A CA 1
ATOM 801 C C . PRO A 1 102 ? -6.179 -6.039 -8.006 1.00 88.31 102 PRO A C 1
ATOM 803 O O . PRO A 1 102 ? -5.905 -7.238 -8.056 1.00 88.31 102 PRO A O 1
ATOM 806 N N . ASN A 1 103 ? -5.261 -5.101 -7.758 1.00 89.62 103 ASN A N 1
ATOM 807 C CA . ASN A 1 103 ? -3.847 -5.387 -7.553 1.00 89.62 103 ASN A CA 1
ATOM 808 C C . ASN A 1 103 ? -3.586 -6.197 -6.271 1.00 89.62 103 ASN A C 1
ATOM 810 O O . ASN A 1 103 ? -2.824 -7.163 -6.318 1.00 89.62 103 ASN A O 1
ATOM 814 N N . CYS A 1 104 ? -4.289 -5.922 -5.166 1.00 90.88 104 CYS A N 1
ATOM 815 C CA . CYS A 1 104 ? -4.230 -6.776 -3.973 1.00 90.88 104 CYS A CA 1
ATOM 816 C C . CYS A 1 104 ? -4.696 -8.211 -4.275 1.00 90.88 104 CYS A C 1
ATOM 818 O O . CYS A 1 104 ? -4.042 -9.179 -3.883 1.00 90.88 104 CYS A O 1
ATOM 820 N N . ILE A 1 105 ? -5.816 -8.362 -4.989 1.00 91.06 105 ILE A N 1
ATOM 821 C CA . ILE A 1 105 ? -6.446 -9.665 -5.267 1.00 91.06 105 ILE A CA 1
ATOM 822 C C . ILE A 1 105 ? -5.579 -10.539 -6.185 1.00 91.06 105 ILE A C 1
ATOM 824 O O . ILE A 1 105 ? -5.632 -11.765 -6.074 1.00 91.06 105 ILE A O 1
ATOM 828 N N . ARG A 1 106 ? -4.734 -9.944 -7.039 1.00 89.81 106 ARG A N 1
ATOM 829 C CA . ARG A 1 106 ? -3.784 -10.692 -7.885 1.00 89.81 106 ARG A CA 1
ATOM 830 C C . ARG A 1 106 ? -2.872 -11.607 -7.065 1.00 89.81 106 ARG A C 1
ATOM 832 O O . ARG A 1 106 ? -2.656 -12.749 -7.460 1.00 89.81 106 ARG A O 1
ATOM 839 N N . CYS A 1 107 ? -2.386 -11.127 -5.921 1.00 90.75 107 CYS A N 1
ATOM 840 C CA . CYS A 1 107 ? -1.536 -11.905 -5.016 1.00 90.75 107 CYS A CA 1
ATOM 841 C C . CYS A 1 107 ? -2.338 -12.569 -3.882 1.00 90.75 107 CYS A C 1
ATOM 843 O O . CYS A 1 107 ? -1.993 -13.660 -3.432 1.00 90.75 107 CYS A O 1
ATOM 845 N N . HIS A 1 108 ? -3.438 -11.949 -3.443 1.00 91.19 108 HIS A N 1
ATOM 846 C CA . HIS A 1 108 ? -4.264 -12.401 -2.318 1.00 91.19 108 HIS A CA 1
ATOM 847 C C . HIS A 1 108 ? -5.618 -12.981 -2.748 1.00 91.19 108 HIS A C 1
ATOM 849 O O . HIS A 1 108 ? -6.632 -12.773 -2.084 1.00 91.19 108 HIS A O 1
ATOM 855 N N . SER A 1 109 ? -5.657 -13.760 -3.828 1.00 91.06 109 SER A N 1
ATOM 856 C CA . SER A 1 109 ? -6.903 -14.316 -4.385 1.00 91.06 109 SER A CA 1
ATOM 857 C C . SER A 1 109 ? -7.705 -15.167 -3.392 1.00 91.06 109 SER A C 1
ATOM 859 O O . SER A 1 109 ? -8.932 -15.198 -3.439 1.00 91.06 109 SER A O 1
ATOM 861 N N . ARG A 1 110 ? -7.022 -15.808 -2.438 1.00 91.56 110 ARG A N 1
ATOM 862 C CA . ARG A 1 110 ? -7.627 -16.661 -1.402 1.00 91.56 110 ARG A CA 1
ATOM 863 C C . ARG A 1 110 ? -8.218 -15.892 -0.219 1.00 91.56 110 ARG A C 1
ATOM 865 O O . ARG A 1 110 ? -8.782 -16.517 0.674 1.00 91.56 110 ARG A O 1
ATOM 872 N N . VAL A 1 111 ? -8.104 -14.560 -0.174 1.00 90.12 111 VAL A N 1
ATOM 873 C CA . VAL A 1 111 ? -8.625 -13.752 0.948 1.00 90.12 111 VAL A CA 1
ATOM 874 C C . VAL A 1 111 ? -10.131 -13.930 1.145 1.00 90.12 111 VAL A C 1
ATOM 876 O O . VAL A 1 111 ? -10.614 -13.903 2.271 1.00 90.12 111 VAL A O 1
ATOM 879 N N . PHE A 1 112 ? -10.870 -14.211 0.070 1.00 90.25 112 PHE A N 1
ATOM 880 C CA . PHE A 1 112 ? -12.313 -14.456 0.117 1.00 90.25 112 PHE A CA 1
ATOM 881 C C . PHE A 1 112 ? -12.705 -15.755 0.827 1.00 90.25 112 PHE A C 1
ATOM 883 O O . PHE A 1 112 ? -13.862 -15.904 1.213 1.00 90.25 112 PHE A O 1
ATOM 890 N N . ASP A 1 113 ? -11.765 -16.676 1.010 1.00 90.31 113 ASP A N 1
ATOM 891 C CA . ASP A 1 113 ? -12.003 -17.958 1.677 1.00 90.31 113 ASP A CA 1
ATOM 892 C C . ASP A 1 113 ? -11.424 -17.971 3.099 1.00 90.31 113 ASP A C 1
ATOM 894 O O . ASP A 1 113 ? -11.539 -18.961 3.820 1.00 90.31 113 ASP A O 1
ATOM 898 N N . MET A 1 114 ? -10.791 -16.868 3.514 1.00 86.25 114 MET A N 1
ATOM 899 C CA . MET A 1 114 ? -10.169 -16.724 4.821 1.00 86.25 114 MET A CA 1
ATOM 900 C C . MET A 1 114 ? -10.995 -15.803 5.710 1.00 86.25 114 MET A C 1
ATOM 902 O O . MET A 1 114 ? -11.144 -14.609 5.446 1.00 86.25 114 MET A O 1
ATOM 906 N N . GLU A 1 115 ? -11.469 -16.352 6.823 1.00 85.62 115 GLU A N 1
ATOM 907 C CA . GLU A 1 115 ? -12.135 -15.562 7.861 1.00 85.62 115 GLU A CA 1
ATOM 908 C C . GLU A 1 115 ? -11.188 -15.146 8.988 1.00 85.62 115 GLU A C 1
ATOM 910 O O . GLU A 1 115 ? -11.495 -14.240 9.757 1.00 85.62 115 GLU A O 1
ATOM 915 N N . ARG A 1 116 ? -10.032 -15.809 9.105 1.00 84.12 116 ARG A N 1
ATOM 916 C CA . ARG A 1 116 ? -9.028 -15.543 10.140 1.00 84.12 116 ARG A CA 1
ATOM 917 C C . ARG A 1 116 ? -7.635 -15.597 9.539 1.00 84.12 116 ARG A C 1
ATOM 919 O O . ARG A 1 116 ? -7.297 -16.547 8.836 1.00 84.12 116 ARG A O 1
ATOM 926 N N . ALA A 1 117 ? -6.824 -14.589 9.845 1.00 81.19 117 ALA A N 1
ATOM 927 C CA . ALA A 1 117 ? -5.395 -14.622 9.558 1.00 81.19 117 ALA A CA 1
ATOM 928 C C . ALA A 1 117 ? -4.637 -15.441 10.618 1.00 81.19 117 ALA A C 1
ATOM 930 O O . ALA A 1 117 ? -5.195 -15.824 11.649 1.00 81.19 117 ALA A O 1
ATOM 931 N N . SER A 1 118 ? -3.352 -15.699 10.365 1.00 78.50 118 SER A N 1
ATOM 932 C CA . SER A 1 118 ? -2.484 -16.415 11.305 1.00 78.50 118 SER A CA 1
ATOM 933 C C . SER A 1 118 ? -2.379 -15.680 12.651 1.00 78.50 118 SER A C 1
ATOM 935 O O . SER A 1 118 ? -2.454 -14.450 12.670 1.00 78.50 118 SER A O 1
ATOM 937 N N . PRO A 1 119 ? -2.120 -16.378 13.772 1.00 74.12 119 PRO A N 1
ATOM 938 C CA . PRO A 1 119 ? -2.009 -15.746 15.093 1.00 74.12 119 PRO A CA 1
ATOM 939 C C . PRO A 1 119 ? -0.954 -14.634 15.180 1.00 74.12 119 PRO A C 1
ATOM 941 O O . PRO A 1 119 ? -1.096 -13.712 15.974 1.00 74.12 119 PRO A O 1
ATOM 944 N N . LYS A 1 120 ? 0.083 -14.677 14.329 1.00 78.06 120 LYS A N 1
ATOM 945 C CA . LYS A 1 120 ? 1.110 -13.627 14.242 1.00 78.06 120 LYS A CA 1
ATOM 946 C C . LYS A 1 120 ? 0.531 -12.281 13.787 1.00 78.06 120 LYS A C 1
ATOM 948 O O . LYS A 1 120 ? 0.963 -11.241 14.267 1.00 78.06 120 LYS A O 1
ATOM 953 N N . ILE A 1 121 ? -0.425 -12.307 12.858 1.00 76.00 121 ILE A N 1
ATOM 954 C CA . ILE A 1 121 ? -1.076 -11.111 12.294 1.00 76.00 121 ILE A CA 1
ATOM 955 C C . ILE A 1 121 ? -2.409 -10.845 13.012 1.00 76.00 121 ILE A C 1
ATOM 957 O O . ILE A 1 121 ? -2.846 -9.709 13.138 1.00 76.00 121 ILE A O 1
ATOM 961 N N . ASN A 1 122 ? -3.053 -11.879 13.543 1.00 77.94 122 ASN A N 1
ATOM 962 C CA . ASN A 1 122 ? -4.326 -11.806 14.245 1.00 77.94 122 ASN A CA 1
ATOM 963 C C . ASN A 1 122 ? -4.205 -12.369 15.672 1.00 77.94 122 ASN A C 1
ATOM 965 O O . ASN A 1 122 ? -4.771 -13.424 15.969 1.00 77.94 122 ASN A O 1
ATOM 969 N N . PRO A 1 123 ? -3.483 -11.677 16.572 1.00 76.06 123 PRO A N 1
ATOM 970 C CA . PRO A 1 123 ? -3.253 -12.158 17.936 1.00 76.06 123 PRO A CA 1
ATOM 971 C C . PRO A 1 123 ? -4.544 -12.265 18.757 1.00 76.06 123 PRO A C 1
ATOM 973 O O . PRO A 1 123 ? -4.602 -13.026 19.714 1.00 76.06 123 PRO A O 1
ATOM 976 N N . TYR A 1 124 ? -5.597 -11.541 18.364 1.00 74.31 124 TYR A N 1
ATOM 977 C CA . TYR A 1 124 ? -6.901 -11.543 19.035 1.00 74.31 124 TYR A CA 1
ATOM 978 C C . TYR A 1 124 ? -7.919 -12.490 18.390 1.00 74.31 124 TYR A C 1
ATOM 980 O O . TYR A 1 124 ? -9.102 -12.445 18.738 1.00 74.31 124 TYR A O 1
ATOM 988 N N . ASN A 1 125 ? -7.469 -13.314 17.435 1.00 79.69 125 ASN A N 1
ATOM 989 C CA . ASN A 1 125 ? -8.266 -14.318 16.735 1.00 79.69 125 ASN A CA 1
ATOM 990 C C . ASN A 1 125 ? -9.598 -13.767 16.178 1.00 79.69 125 ASN A C 1
ATOM 992 O O . ASN A 1 125 ? -10.619 -14.455 16.177 1.00 79.69 125 ASN A O 1
ATOM 996 N N . VAL A 1 126 ? -9.591 -12.512 15.717 1.00 83.94 126 VAL A N 1
ATOM 997 C CA . VAL A 1 126 ? -10.750 -11.832 15.131 1.00 83.94 126 VAL A CA 1
ATOM 998 C C . VAL A 1 126 ? -11.187 -12.564 13.862 1.00 83.94 126 VAL A C 1
ATOM 1000 O O . VAL A 1 126 ? -10.357 -12.911 13.023 1.00 83.94 126 VAL A O 1
ATOM 1003 N N . SER A 1 127 ? -12.486 -12.807 13.736 1.00 87.31 127 SER A N 1
ATOM 1004 C CA . SER A 1 127 ? -13.119 -13.483 12.608 1.00 87.31 127 SER A CA 1
ATOM 1005 C C . SER A 1 127 ? -13.833 -12.461 11.734 1.00 87.31 127 SER A C 1
ATOM 1007 O O . SER A 1 127 ? -14.814 -11.871 12.179 1.00 87.31 127 SER A O 1
ATOM 1009 N N . ILE A 1 128 ? -13.365 -12.265 10.502 1.00 89.00 128 ILE A N 1
ATOM 1010 C CA . ILE A 1 128 ? -13.963 -11.345 9.529 1.00 89.00 128 ILE A CA 1
ATOM 1011 C C . ILE A 1 128 ? -14.266 -12.105 8.234 1.00 89.00 128 ILE A C 1
ATOM 1013 O O . ILE A 1 128 ? -13.336 -12.479 7.518 1.00 89.00 128 ILE A O 1
ATOM 1017 N N . PRO A 1 129 ? -15.544 -12.314 7.871 1.00 89.88 129 PRO A N 1
ATOM 1018 C CA . PRO A 1 129 ? -15.892 -12.929 6.596 1.00 89.88 129 PRO A CA 1
ATOM 1019 C C . PRO A 1 129 ? -15.650 -11.938 5.445 1.00 89.88 129 PRO A C 1
ATOM 1021 O O . PRO A 1 129 ? -16.543 -11.172 5.068 1.00 89.88 129 PRO A O 1
ATOM 1024 N N . HIS A 1 130 ? -14.440 -11.928 4.873 1.00 92.00 130 HIS A N 1
ATOM 1025 C CA . HIS A 1 130 ? -14.048 -11.004 3.795 1.00 92.00 130 HIS A CA 1
ATOM 1026 C C . HIS A 1 130 ? -14.974 -11.085 2.579 1.00 92.00 130 HIS A C 1
ATOM 1028 O O . HIS A 1 130 ? -15.348 -10.057 2.018 1.00 92.00 130 HIS A O 1
ATOM 1034 N N . ARG A 1 131 ? -15.404 -12.295 2.192 1.00 90.19 131 ARG A N 1
ATOM 1035 C CA . ARG A 1 131 ? -16.357 -12.494 1.087 1.00 90.19 131 ARG A CA 1
ATOM 1036 C C . ARG A 1 131 ? -17.650 -11.722 1.303 1.00 90.19 131 ARG A C 1
ATOM 1038 O O . ARG A 1 131 ? -18.128 -11.078 0.377 1.00 90.19 131 ARG A O 1
ATOM 1045 N N . PHE A 1 132 ? -18.188 -11.750 2.518 1.00 89.25 132 PHE A N 1
ATOM 1046 C CA . PHE A 1 132 ? -19.397 -11.011 2.857 1.00 89.25 132 PHE A CA 1
ATOM 1047 C C . PHE A 1 132 ? -19.161 -9.500 2.742 1.00 89.25 132 PHE A C 1
ATOM 1049 O O . PHE A 1 132 ? -19.852 -8.838 1.974 1.00 89.25 132 PHE A O 1
ATOM 1056 N N . HIS A 1 133 ? -18.129 -8.961 3.393 1.00 89.00 133 HIS A N 1
ATOM 1057 C CA . HIS A 1 133 ? -17.856 -7.518 3.375 1.00 89.00 133 HIS A CA 1
ATOM 1058 C C . HIS A 1 133 ? -17.544 -6.982 1.968 1.00 89.00 133 HIS A C 1
ATOM 1060 O O . HIS A 1 133 ? -18.073 -5.949 1.563 1.00 89.00 133 HIS A O 1
ATOM 1066 N N . ILE A 1 134 ? -16.751 -7.707 1.179 1.00 89.31 134 ILE A N 1
ATOM 1067 C CA . ILE A 1 134 ? -16.337 -7.246 -0.151 1.00 89.31 134 ILE A CA 1
ATOM 1068 C C . ILE A 1 134 ? -17.429 -7.507 -1.196 1.00 89.31 134 ILE A C 1
ATOM 1070 O O . ILE A 1 134 ? -17.763 -6.622 -1.978 1.00 89.31 134 ILE A O 1
ATOM 1074 N N . GLN A 1 135 ? -18.034 -8.698 -1.240 1.00 87.06 135 GLN A N 1
ATOM 1075 C CA . GLN A 1 135 ? -18.975 -9.026 -2.322 1.00 87.06 135 GLN A CA 1
ATOM 1076 C C . GLN A 1 135 ? -20.388 -8.497 -2.069 1.00 87.06 135 GLN A C 1
ATOM 1078 O O . GLN A 1 135 ? -21.037 -8.067 -3.031 1.00 87.06 135 GLN A O 1
ATOM 1083 N N . ARG A 1 136 ? -20.867 -8.526 -0.812 1.00 85.00 136 ARG A N 1
ATOM 1084 C CA . ARG A 1 136 ? -22.226 -8.086 -0.454 1.00 85.00 136 ARG A CA 1
ATOM 1085 C C . ARG A 1 136 ? -22.307 -6.574 -0.293 1.00 85.00 136 ARG A C 1
ATOM 1087 O O . ARG A 1 136 ? -23.225 -5.984 -0.852 1.00 85.00 136 ARG A O 1
ATOM 1094 N N . PHE A 1 137 ? -21.361 -5.975 0.430 1.00 84.62 137 PHE A N 1
ATOM 1095 C CA . PHE A 1 137 ? -21.355 -4.533 0.705 1.00 84.62 137 PHE A CA 1
ATOM 1096 C C . PHE A 1 137 ? -20.479 -3.718 -0.243 1.00 84.62 137 PHE A C 1
ATOM 1098 O O . PHE A 1 137 ? -20.507 -2.498 -0.177 1.00 84.62 137 PHE A O 1
ATOM 1105 N N . LYS A 1 138 ? -19.757 -4.373 -1.164 1.00 85.75 138 LYS A N 1
ATOM 1106 C CA . LYS A 1 138 ? -18.887 -3.705 -2.146 1.00 85.75 138 LYS A CA 1
ATOM 1107 C C . LYS A 1 138 ? -17.775 -2.868 -1.499 1.00 85.75 138 LYS A C 1
ATOM 1109 O O . LYS A 1 138 ? -17.271 -1.944 -2.128 1.00 85.75 138 LYS A O 1
ATOM 1114 N N . ASN A 1 139 ? -17.363 -3.219 -0.278 1.00 89.06 139 ASN A N 1
ATOM 1115 C CA . ASN A 1 139 ? -16.243 -2.560 0.393 1.00 89.06 139 ASN A CA 1
ATOM 1116 C C . ASN A 1 139 ? -14.920 -2.856 -0.320 1.00 89.06 139 ASN A C 1
ATOM 1118 O O . ASN A 1 139 ? -14.753 -3.917 -0.934 1.00 89.06 139 ASN A O 1
ATOM 1122 N N . SER A 1 140 ? -13.962 -1.934 -0.201 1.00 90.88 140 SER A N 1
ATOM 1123 C CA . SER A 1 140 ? -12.615 -2.116 -0.728 1.00 90.88 140 SER A CA 1
ATOM 1124 C C . SER A 1 140 ? -11.688 -2.781 0.288 1.00 90.88 140 SER A C 1
ATOM 1126 O O . SER A 1 140 ? -11.929 -2.742 1.495 1.00 90.88 140 SER A O 1
ATOM 1128 N N . CYS A 1 141 ? -10.593 -3.379 -0.187 1.00 91.38 141 CYS A N 1
ATOM 1129 C CA . CYS A 1 141 ? -9.528 -3.863 0.689 1.00 91.38 141 CYS A CA 1
ATOM 1130 C C . CYS A 1 141 ? -8.982 -2.703 1.532 1.00 91.38 141 CYS A C 1
ATOM 1132 O O . CYS A 1 141 ? -8.812 -2.841 2.741 1.00 91.38 141 CYS A O 1
ATOM 1134 N N . THR A 1 142 ? -8.782 -1.545 0.897 1.00 89.12 142 THR A N 1
ATOM 1135 C CA . THR A 1 142 ? -8.246 -0.329 1.518 1.00 89.12 142 THR A CA 1
ATOM 1136 C C . THR A 1 142 ? -9.224 0.401 2.439 1.00 89.12 142 THR A C 1
ATOM 1138 O O . THR A 1 142 ? -8.765 1.224 3.222 1.00 89.12 142 THR A O 1
ATOM 1141 N N . THR A 1 143 ? -10.530 0.094 2.406 1.00 88.44 143 THR A N 1
ATOM 1142 C CA . THR A 1 143 ? -11.505 0.619 3.381 1.00 88.44 143 THR A CA 1
ATOM 1143 C C . THR A 1 143 ? -11.127 0.170 4.787 1.00 88.44 143 THR A C 1
ATOM 1145 O O . THR A 1 143 ? -11.111 0.968 5.711 1.00 88.44 143 THR A O 1
ATOM 1148 N N . CYS A 1 144 ? -10.790 -1.112 4.955 1.00 88.50 144 CYS A N 1
ATOM 1149 C CA . CYS A 1 144 ? -10.380 -1.639 6.255 1.00 88.50 144 CYS A CA 1
ATOM 1150 C C . CYS A 1 144 ? -8.859 -1.577 6.424 1.00 88.50 144 CYS A C 1
ATOM 1152 O O . CYS A 1 144 ? -8.357 -1.164 7.463 1.00 88.50 144 CYS A O 1
ATOM 1154 N N . HIS A 1 145 ? -8.112 -1.983 5.397 1.00 89.50 145 HIS A N 1
ATOM 1155 C CA . HIS A 1 145 ? -6.652 -2.005 5.400 1.00 89.50 145 HIS A CA 1
ATOM 1156 C C . HIS A 1 145 ? -6.073 -0.685 4.877 1.00 89.50 145 HIS A C 1
ATOM 1158 O O . HIS A 1 145 ? -5.299 -0.663 3.914 1.00 89.50 145 HIS A O 1
ATOM 1164 N N . TYR A 1 146 ? -6.477 0.421 5.498 1.00 84.81 146 TYR A N 1
ATOM 1165 C CA . TYR A 1 146 ? -5.987 1.745 5.138 1.00 84.81 146 TYR A CA 1
ATOM 1166 C C . TYR A 1 146 ? -4.466 1.815 5.318 1.00 84.81 146 TYR A C 1
ATOM 1168 O O . TYR A 1 146 ? -3.939 1.392 6.345 1.00 84.81 146 TYR A O 1
ATOM 1176 N N . ASN A 1 147 ? -3.757 2.308 4.299 1.00 86.00 147 ASN A N 1
ATOM 1177 C CA . ASN A 1 147 ? -2.297 2.413 4.292 1.00 86.00 147 ASN A CA 1
ATOM 1178 C C . ASN A 1 147 ? -1.557 1.116 4.674 1.00 86.00 147 ASN A C 1
ATOM 1180 O O . ASN A 1 147 ? -0.491 1.181 5.262 1.00 86.00 147 ASN A O 1
ATOM 1184 N N . ILE A 1 148 ? -2.055 -0.075 4.318 1.00 86.94 148 ILE A N 1
ATOM 1185 C CA . ILE A 1 148 ? -1.403 -1.347 4.705 1.00 86.94 148 ILE A CA 1
ATOM 1186 C C . ILE A 1 148 ? 0.071 -1.461 4.294 1.00 86.94 148 ILE A C 1
ATOM 1188 O O . ILE A 1 148 ? 0.851 -2.116 4.973 1.00 86.94 148 ILE A O 1
ATOM 1192 N N . TYR A 1 149 ? 0.475 -0.851 3.182 1.00 87.31 149 TYR A N 1
ATOM 1193 C CA . TYR A 1 149 ? 1.887 -0.798 2.800 1.00 87.31 149 TYR A CA 1
ATOM 1194 C C . TYR A 1 149 ? 2.628 0.340 3.521 1.00 87.31 149 TYR A C 1
ATOM 1196 O O . TYR A 1 149 ? 3.798 0.198 3.857 1.00 87.31 149 TYR A O 1
ATOM 1204 N N . HIS A 1 150 ? 1.916 1.428 3.798 1.00 87.62 150 HIS A N 1
ATOM 1205 C CA . HIS A 1 150 ? 2.422 2.698 4.305 1.00 87.62 150 HIS A CA 1
ATOM 1206 C C . HIS A 1 150 ? 1.990 2.956 5.757 1.00 87.62 150 HIS A C 1
ATOM 1208 O O . HIS A 1 150 ? 1.602 4.074 6.098 1.00 87.62 150 HIS A O 1
ATOM 1214 N N . ASP A 1 151 ? 1.946 1.906 6.581 1.00 84.69 151 ASP A N 1
ATOM 1215 C CA . ASP A 1 151 ? 1.334 1.985 7.905 1.00 84.69 151 ASP A CA 1
ATOM 1216 C C . ASP A 1 151 ? 2.074 3.040 8.748 1.00 84.69 151 ASP A C 1
ATOM 1218 O O . ASP A 1 151 ? 3.265 2.866 9.009 1.00 84.69 151 ASP A O 1
ATOM 1222 N N . PRO A 1 152 ? 1.401 4.134 9.158 1.00 77.12 152 PRO A N 1
ATOM 1223 C CA . PRO A 1 152 ? 2.059 5.236 9.850 1.00 77.12 152 PRO A CA 1
ATOM 1224 C C . PRO A 1 152 ? 2.382 4.920 11.317 1.00 77.12 152 PRO A C 1
ATOM 1226 O O . PRO A 1 152 ? 2.990 5.751 11.991 1.00 77.12 152 PRO A O 1
ATOM 1229 N N . HIS A 1 153 ? 1.943 3.773 11.846 1.00 77.44 153 HIS A N 1
ATOM 1230 C CA . HIS A 1 153 ? 2.211 3.398 13.230 1.00 77.44 153 HIS A CA 1
ATOM 1231 C C . HIS A 1 153 ? 3.684 3.042 13.448 1.00 77.44 153 HIS A C 1
ATOM 1233 O O . HIS A 1 153 ? 4.318 2.407 12.611 1.00 77.44 153 HIS A O 1
ATOM 1239 N N . ASP A 1 154 ? 4.190 3.379 14.634 1.00 76.75 154 ASP A N 1
ATOM 1240 C CA . ASP A 1 154 ? 5.501 2.952 15.116 1.00 76.75 154 ASP A CA 1
ATOM 1241 C C . ASP A 1 154 ? 5.339 2.128 16.413 1.00 76.75 154 ASP A C 1
ATOM 1243 O O . ASP A 1 154 ? 4.991 2.689 17.461 1.00 76.75 154 ASP A O 1
ATOM 1247 N N . PRO A 1 155 ? 5.519 0.792 16.371 1.00 77.25 155 PRO A N 1
ATOM 1248 C CA . PRO A 1 155 ? 5.860 -0.010 15.195 1.00 77.25 155 PRO A CA 1
ATOM 1249 C C . PRO A 1 155 ? 4.654 -0.247 14.257 1.00 77.25 155 PRO A C 1
ATOM 1251 O O . PRO A 1 155 ? 3.511 -0.293 14.730 1.00 77.25 155 PRO A O 1
ATOM 1254 N N . PRO A 1 156 ? 4.890 -0.503 12.954 1.00 78.88 156 PRO A N 1
ATOM 1255 C CA . PRO A 1 156 ? 3.834 -0.849 12.008 1.00 78.88 156 PRO A CA 1
ATOM 1256 C C . PRO A 1 156 ? 3.064 -2.101 12.432 1.00 78.88 156 PRO A C 1
ATOM 1258 O O . PRO A 1 156 ? 3.648 -3.120 12.816 1.00 78.88 156 PRO A O 1
ATOM 1261 N N . THR A 1 157 ? 1.738 -2.045 12.337 1.00 79.25 157 THR A N 1
ATOM 1262 C CA . THR A 1 157 ? 0.848 -3.145 12.724 1.00 79.25 157 THR A CA 1
ATOM 1263 C C . THR A 1 157 ? 0.271 -3.886 11.527 1.00 79.25 157 THR A C 1
ATOM 1265 O O . THR A 1 157 ? -0.029 -5.074 11.649 1.00 79.25 157 THR A O 1
ATOM 1268 N N . PHE A 1 158 ? 0.119 -3.191 10.397 1.00 83.19 158 PHE A N 1
ATOM 1269 C CA . PHE A 1 158 ? -0.424 -3.647 9.123 1.00 83.19 158 PHE A CA 1
ATOM 1270 C C . PHE A 1 158 ? -1.822 -4.272 9.209 1.00 83.19 158 PHE A C 1
ATOM 1272 O O . PHE A 1 158 ? -2.195 -5.157 8.428 1.00 83.19 158 PHE A O 1
ATOM 1279 N N . ARG A 1 159 ? -2.600 -3.837 10.198 1.00 84.31 159 ARG A N 1
ATOM 1280 C CA . ARG A 1 159 ? -3.930 -4.362 10.508 1.00 84.31 159 ARG A CA 1
ATOM 1281 C C . ARG A 1 159 ? -4.956 -3.242 10.396 1.00 84.31 159 ARG A C 1
ATOM 1283 O O . ARG A 1 159 ? -4.611 -2.095 10.668 1.00 84.31 159 ARG A O 1
ATOM 1290 N N . PRO A 1 160 ? -6.214 -3.563 10.052 1.00 86.44 160 PRO A N 1
ATOM 1291 C CA . PRO A 1 160 ? -7.298 -2.610 10.182 1.00 86.44 160 PRO A CA 1
ATOM 1292 C C . PRO A 1 160 ? -7.365 -2.094 11.612 1.00 86.44 160 PRO A C 1
ATOM 1294 O O . PRO A 1 160 ? -7.250 -2.868 12.571 1.00 86.44 160 PRO A O 1
ATOM 1297 N N . THR A 1 161 ? -7.557 -0.790 11.747 1.00 81.62 161 THR A N 1
ATOM 1298 C CA . THR A 1 161 ? -7.825 -0.187 13.045 1.00 81.62 161 THR A CA 1
ATOM 1299 C C . THR A 1 161 ? -9.236 -0.561 13.497 1.00 81.62 161 THR A C 1
ATOM 1301 O O . THR A 1 161 ? -10.086 -0.994 12.711 1.00 81.62 161 THR A O 1
ATOM 1304 N N . LYS A 1 162 ? -9.509 -0.419 14.793 1.00 77.19 162 LYS A N 1
ATOM 1305 C CA . LYS A 1 162 ? -10.847 -0.691 15.334 1.00 77.19 162 LYS A CA 1
ATOM 1306 C C . LYS A 1 162 ? -11.867 0.305 14.774 1.00 77.19 162 LYS A C 1
ATOM 1308 O O . LYS A 1 162 ? -13.028 -0.039 14.561 1.00 77.19 162 LYS A O 1
ATOM 1313 N N . GLU A 1 163 ? -11.410 1.526 14.532 1.00 78.12 163 GLU A N 1
ATOM 1314 C CA . GLU A 1 163 ? -12.160 2.650 13.992 1.00 78.12 163 GLU A CA 1
ATOM 1315 C C . GLU A 1 163 ? -12.749 2.291 12.626 1.00 78.12 163 GLU A C 1
ATOM 1317 O O . GLU A 1 163 ? -13.944 2.496 12.431 1.00 78.12 163 GLU A O 1
ATOM 1322 N N . ALA A 1 164 ? -11.977 1.623 11.759 1.00 82.56 164 ALA A N 1
ATOM 1323 C CA . ALA A 1 164 ? -12.451 1.158 10.454 1.00 82.56 164 ALA A CA 1
ATOM 1324 C C . ALA A 1 164 ? -13.671 0.221 10.562 1.00 82.56 164 ALA A C 1
ATOM 1326 O O . ALA A 1 164 ? -14.584 0.273 9.742 1.00 82.56 164 ALA A O 1
ATOM 1327 N N . CYS A 1 165 ? -13.744 -0.618 11.602 1.00 83.19 165 CYS A N 1
ATOM 1328 C CA . CYS A 1 165 ? -14.926 -1.451 11.851 1.00 83.19 165 CYS A CA 1
ATOM 1329 C C . CYS A 1 165 ? -16.134 -0.603 12.281 1.00 83.19 165 CYS A C 1
ATOM 1331 O O . CYS A 1 165 ? -17.278 -0.886 11.916 1.00 83.19 165 CYS A O 1
ATOM 1333 N N . PHE A 1 166 ? -15.895 0.431 13.087 1.00 79.12 166 PHE A N 1
ATOM 1334 C CA . PHE A 1 166 ? -16.953 1.278 13.625 1.00 79.12 166 PHE A C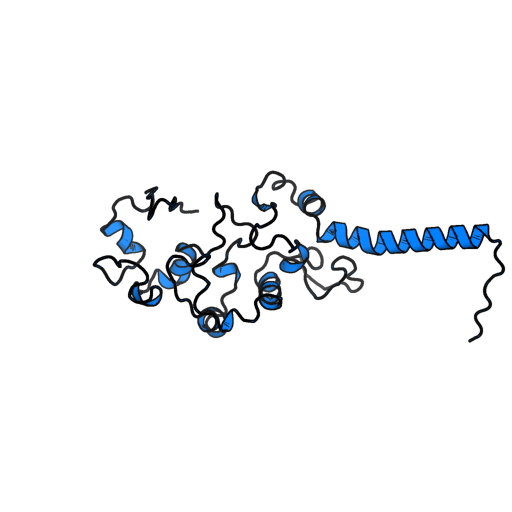A 1
ATOM 1335 C C . PHE A 1 166 ? -17.493 2.308 12.646 1.00 79.12 166 PHE A C 1
ATOM 1337 O O . PHE A 1 166 ? -18.603 2.782 12.874 1.00 79.12 166 PHE A O 1
ATOM 1344 N N . GLU A 1 167 ? -16.811 2.597 11.542 1.00 80.31 167 GLU A N 1
ATOM 1345 C CA . GLU A 1 167 ? -17.385 3.424 10.474 1.00 80.31 167 GLU A CA 1
ATOM 1346 C C . GLU A 1 167 ? -18.762 2.907 10.031 1.00 80.31 167 GLU A C 1
ATOM 1348 O O . GLU A 1 167 ? -19.689 3.694 9.832 1.00 80.31 167 GLU A O 1
ATOM 1353 N N . CYS A 1 168 ? -18.936 1.582 9.979 1.00 80.25 168 CYS A N 1
ATOM 1354 C CA . CYS A 1 168 ? -20.226 0.953 9.697 1.00 80.25 168 CYS A CA 1
ATOM 1355 C C . CYS A 1 168 ? -20.950 0.473 10.967 1.00 80.25 168 CYS A C 1
ATOM 1357 O O . CYS A 1 168 ? -22.157 0.677 11.100 1.00 80.25 168 CYS A O 1
ATOM 1359 N N . HIS A 1 169 ? -20.239 -0.122 11.931 1.00 77.81 169 HIS A N 1
ATOM 1360 C CA . HIS A 1 169 ? -20.870 -0.730 13.111 1.00 77.81 169 HIS A CA 1
ATOM 1361 C C . HIS A 1 169 ? -21.151 0.242 14.278 1.00 77.81 169 HIS A C 1
ATOM 1363 O O . HIS A 1 169 ? -21.663 -0.192 15.307 1.00 77.81 169 HIS A O 1
ATOM 1369 N N . ALA A 1 170 ? -20.877 1.551 14.167 1.00 67.31 170 ALA A N 1
ATOM 1370 C CA . ALA A 1 170 ? -21.092 2.513 15.265 1.00 67.31 170 ALA A CA 1
ATOM 1371 C C . ALA A 1 170 ? -22.551 2.631 15.742 1.00 67.31 170 ALA A C 1
ATOM 1373 O O . ALA A 1 170 ? -22.788 2.968 16.904 1.00 67.31 170 ALA A O 1
ATOM 1374 N N . ARG A 1 171 ? -23.527 2.384 14.859 1.00 55.38 171 ARG A N 1
ATOM 1375 C CA . ARG A 1 171 ? -24.969 2.482 15.165 1.00 55.38 171 ARG A CA 1
ATOM 1376 C C . ARG A 1 171 ? -25.591 1.150 15.584 1.00 55.38 171 ARG A C 1
ATOM 1378 O O . ARG A 1 171 ? -26.724 1.133 16.056 1.00 55.38 171 ARG A O 1
ATOM 1385 N N . GLU A 1 172 ? -24.864 0.050 15.428 1.00 58.72 172 GLU A N 1
ATOM 1386 C CA . GLU A 1 172 ? -25.343 -1.289 15.751 1.00 58.72 172 GLU A CA 1
ATOM 1387 C C . GLU A 1 172 ? -24.784 -1.731 17.104 1.00 58.72 172 GLU A C 1
ATOM 1389 O O . GLU A 1 172 ? -23.581 -1.648 17.356 1.00 58.72 172 GLU A O 1
ATOM 1394 N N . LYS A 1 173 ? -25.643 -2.265 17.980 1.00 64.62 173 LYS A N 1
ATOM 1395 C CA . LYS A 1 173 ? -25.189 -3.028 19.150 1.00 64.62 173 LYS A CA 1
ATOM 1396 C C . LYS A 1 173 ? -24.618 -4.359 18.665 1.00 64.62 173 LYS A C 1
ATOM 1398 O O . LYS A 1 173 ? -25.292 -5.385 18.661 1.00 64.62 173 LYS A O 1
ATOM 1403 N N . THR A 1 174 ? -23.377 -4.332 18.197 1.00 65.25 174 THR A N 1
ATOM 1404 C CA . THR A 1 174 ? -22.686 -5.542 17.755 1.00 65.25 174 THR A CA 1
ATOM 1405 C C . THR A 1 174 ? -22.091 -6.225 18.977 1.00 65.25 174 THR A C 1
ATOM 1407 O O . THR A 1 174 ? -21.286 -5.641 19.703 1.00 65.25 174 THR A O 1
ATOM 1410 N N . SER A 1 175 ? -22.493 -7.471 19.233 1.00 71.56 175 SER A N 1
ATOM 1411 C CA . SER A 1 175 ? -21.886 -8.242 20.315 1.00 71.56 175 SER A CA 1
ATOM 1412 C C . SER A 1 175 ? -20.401 -8.474 20.040 1.00 71.56 175 SER A C 1
ATOM 1414 O O . SER A 1 175 ? -20.028 -8.838 18.925 1.00 71.56 175 SER A O 1
ATOM 1416 N N . CYS A 1 176 ? -19.560 -8.377 21.075 1.00 70.44 176 CYS A N 1
ATOM 1417 C CA . CYS A 1 176 ? -18.125 -8.669 20.990 1.00 70.44 176 CYS A CA 1
ATOM 1418 C C . CYS A 1 176 ? -17.860 -10.063 20.389 1.00 70.44 176 CYS A C 1
ATOM 1420 O O . CYS A 1 176 ? -16.894 -10.265 19.656 1.00 70.44 176 CYS A O 1
ATOM 1422 N N . SER A 1 177 ? -18.764 -11.011 20.661 1.00 75.75 177 SER A N 1
ATOM 1423 C CA . SER A 1 177 ? -18.701 -12.397 20.188 1.00 75.75 177 SER A CA 1
ATOM 1424 C C . SER A 1 177 ? -18.887 -12.566 18.675 1.00 75.75 177 SER A C 1
ATOM 1426 O O . SER A 1 177 ? -18.544 -13.616 18.133 1.00 75.75 177 SER A O 1
ATOM 1428 N N . LYS A 1 178 ? -19.411 -11.546 17.977 1.00 79.25 178 LYS A N 1
ATOM 1429 C CA . LYS A 1 178 ? -19.565 -11.568 16.514 1.00 79.25 178 LYS A CA 1
ATOM 1430 C C . LYS A 1 178 ? -18.215 -11.580 15.809 1.00 79.25 178 LYS A C 1
ATOM 1432 O O . LYS A 1 178 ? -18.054 -12.302 14.833 1.00 79.25 178 LYS A O 1
ATOM 1437 N N . CYS A 1 179 ? -17.261 -10.816 16.335 1.00 79.81 179 CYS A N 1
ATOM 1438 C CA . CYS A 1 179 ? -15.918 -10.714 15.773 1.00 79.81 179 CYS A CA 1
ATOM 1439 C C . CYS A 1 179 ? -14.905 -11.544 16.567 1.00 79.81 179 CYS A C 1
ATOM 1441 O O . CYS A 1 179 ? -13.965 -12.063 15.978 1.00 79.81 179 CYS A O 1
ATOM 1443 N N . HIS A 1 180 ? -15.089 -11.713 17.880 1.00 79.06 180 HIS A N 1
ATOM 1444 C CA . HIS A 1 180 ? -14.204 -12.515 18.726 1.00 79.06 180 HIS A CA 1
ATOM 1445 C C . HIS A 1 180 ? -14.834 -13.880 19.032 1.00 79.06 180 HIS A C 1
ATOM 1447 O O . HIS A 1 180 ? -15.766 -13.953 19.837 1.00 79.06 180 HIS A O 1
ATOM 1453 N N . PRO A 1 181 ? -14.324 -14.981 18.451 1.00 75.25 181 PRO A N 1
ATOM 1454 C CA . PRO A 1 181 ? -14.762 -16.324 18.803 1.00 75.25 181 PRO A CA 1
ATOM 1455 C C . PRO A 1 181 ? -14.623 -16.575 20.308 1.00 75.25 181 PRO A C 1
ATOM 1457 O O . PRO A 1 181 ? -13.738 -16.031 20.972 1.00 75.25 181 PRO A O 1
ATOM 1460 N N . LYS A 1 182 ? -15.481 -17.436 20.861 1.00 69.62 182 LYS A N 1
ATOM 1461 C CA . LYS A 1 182 ? -15.439 -17.783 22.287 1.00 69.62 182 LYS A CA 1
ATOM 1462 C C . LYS A 1 182 ? -14.040 -18.286 22.674 1.00 69.62 182 LYS A C 1
ATOM 1464 O O . LYS A 1 182 ? -13.508 -19.182 22.029 1.00 69.62 182 LYS A O 1
ATOM 1469 N N . GLY A 1 183 ? -13.462 -17.704 23.726 1.00 65.00 183 GLY A N 1
ATOM 1470 C CA . GLY A 1 183 ? -12.119 -18.045 24.209 1.00 65.00 183 GLY A CA 1
ATOM 1471 C C . GLY A 1 183 ? -10.963 -17.337 23.490 1.00 65.00 183 GLY A C 1
ATOM 1472 O O . GLY A 1 183 ? -9.823 -17.531 23.891 1.00 65.00 183 GLY A O 1
ATOM 1473 N N . ALA A 1 184 ? -11.228 -16.501 22.477 1.00 63.12 184 ALA A N 1
ATOM 1474 C CA . ALA A 1 184 ? -10.196 -15.713 21.795 1.00 63.12 184 ALA A CA 1
ATOM 1475 C C . ALA A 1 184 ? -9.561 -14.641 22.697 1.00 63.12 184 ALA A C 1
ATOM 1477 O O . ALA A 1 184 ? -8.364 -14.392 22.613 1.00 63.12 184 ALA A O 1
ATOM 1478 N N . ILE A 1 185 ? -10.374 -14.015 23.552 1.00 61.44 185 ILE A N 1
ATOM 1479 C CA . ILE A 1 185 ? -9.969 -13.028 24.556 1.00 61.44 185 ILE A CA 1
ATOM 1480 C C . ILE A 1 185 ? -10.871 -13.165 25.796 1.00 61.44 185 ILE A C 1
ATOM 1482 O O . ILE A 1 185 ? -12.020 -13.608 25.660 1.00 61.44 185 ILE A O 1
ATOM 1486 N N . PRO A 1 186 ? -10.414 -12.765 26.998 1.00 55.84 186 PRO A N 1
ATOM 1487 C CA . PRO A 1 186 ? -11.303 -12.544 28.132 1.00 55.84 186 PRO A CA 1
ATOM 1488 C C . PRO A 1 186 ? -12.245 -11.387 27.781 1.00 55.84 186 PRO A C 1
ATOM 1490 O O . PRO A 1 186 ? -11.840 -10.226 27.755 1.00 55.84 186 PRO A O 1
ATOM 1493 N N . LEU A 1 187 ? -13.495 -11.701 27.440 1.00 52.88 187 LEU A N 1
ATOM 1494 C CA . LEU A 1 187 ? -14.484 -10.672 27.134 1.00 52.88 187 LEU A CA 1
ATOM 1495 C C . LEU A 1 187 ? -14.870 -9.928 28.425 1.00 52.88 187 LEU A C 1
ATOM 1497 O O . LEU A 1 187 ? -15.031 -10.571 29.468 1.00 52.88 187 LEU A O 1
ATOM 1501 N N . PRO A 1 188 ? -15.034 -8.591 28.387 1.00 53.62 188 PRO A N 1
ATOM 1502 C CA . PRO A 1 188 ? -15.590 -7.855 29.517 1.00 53.62 188 PRO A CA 1
ATOM 1503 C C . PRO A 1 188 ? -16.996 -8.376 29.850 1.00 53.62 188 PRO A C 1
ATOM 1505 O O . PRO A 1 188 ? -17.669 -8.975 29.011 1.00 53.62 188 PRO A O 1
ATOM 1508 N N . LYS A 1 189 ? -17.467 -8.124 31.080 1.00 49.44 189 LYS A N 1
ATOM 1509 C CA . LYS A 1 189 ? -18.791 -8.584 31.551 1.00 49.44 189 LYS A CA 1
ATOM 1510 C C . LYS A 1 189 ? -19.952 -8.119 30.658 1.00 49.44 189 LYS A C 1
ATOM 1512 O O . LYS A 1 189 ? -21.015 -8.726 30.689 1.00 49.44 189 LYS A O 1
ATOM 1517 N N . THR A 1 190 ? -19.756 -7.060 29.871 1.00 52.28 190 THR A N 1
ATOM 1518 C CA . THR A 1 190 ? -20.730 -6.571 28.894 1.00 52.28 190 THR A CA 1
ATOM 1519 C C . THR A 1 190 ? -20.471 -7.222 27.533 1.00 52.28 190 THR A C 1
ATOM 1521 O O . THR A 1 190 ? -19.428 -7.013 26.913 1.00 52.28 190 THR A O 1
ATOM 1524 N N . THR A 1 191 ? -21.426 -8.011 27.050 1.00 50.97 191 THR A N 1
ATOM 1525 C CA . THR A 1 191 ? -21.328 -8.753 25.781 1.00 50.97 191 THR A CA 1
ATOM 1526 C C . THR A 1 191 ? -21.740 -7.937 24.556 1.00 50.97 191 THR A C 1
ATOM 1528 O O . THR A 1 191 ? -21.600 -8.429 23.435 1.00 50.97 191 THR A O 1
ATOM 1531 N N . GLU A 1 192 ? -22.213 -6.708 24.756 1.00 53.84 192 GLU A N 1
ATOM 1532 C CA . GLU A 1 192 ? -22.631 -5.747 23.734 1.00 53.84 192 GLU A CA 1
ATOM 1533 C C . GLU A 1 192 ? -22.034 -4.381 24.066 1.00 53.84 192 GLU A C 1
ATOM 1535 O O . GLU A 1 192 ? -22.115 -3.940 25.214 1.00 53.84 192 GLU A O 1
ATOM 1540 N N . VAL A 1 193 ? -21.429 -3.713 23.082 1.00 53.16 193 VAL A N 1
ATOM 1541 C CA . VAL A 1 193 ? -20.932 -2.344 23.258 1.00 53.16 193 VAL A CA 1
ATOM 1542 C C . VAL A 1 193 ? -21.138 -1.578 21.956 1.00 53.16 193 VAL A C 1
ATOM 1544 O O . VAL A 1 193 ? -20.707 -2.034 20.899 1.00 53.16 193 VAL A O 1
ATOM 1547 N N . SER A 1 194 ? -21.776 -0.409 22.023 1.00 53.31 194 SER A N 1
ATOM 1548 C CA . SER A 1 194 ? -21.689 0.592 20.953 1.00 53.31 194 SER A CA 1
ATOM 1549 C C . SER A 1 194 ? -20.533 1.550 21.260 1.00 53.31 194 SER A C 1
ATOM 1551 O O . SER A 1 194 ? -20.225 1.797 22.426 1.00 53.31 194 SER A O 1
ATOM 1553 N N . HIS A 1 195 ? -19.852 2.084 20.240 1.00 54.16 195 HIS A N 1
ATOM 1554 C CA . HIS A 1 195 ? -18.681 2.956 20.443 1.00 54.16 195 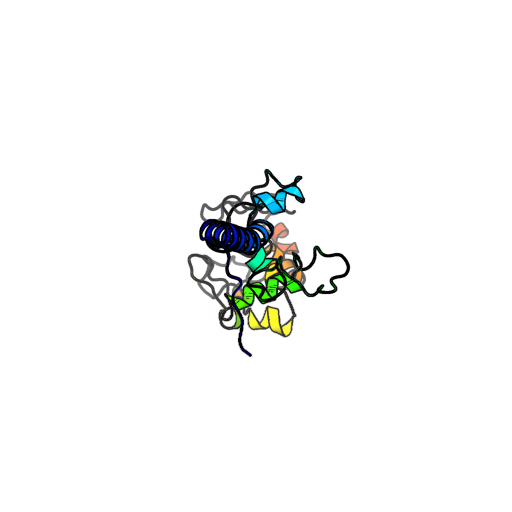HIS A CA 1
ATOM 1555 C C . HIS A 1 195 ? -18.993 4.164 21.353 1.00 54.16 195 HIS A C 1
ATOM 1557 O O . HIS A 1 195 ? -18.168 4.563 22.172 1.00 54.16 195 HIS A O 1
ATOM 1563 N N . SER A 1 196 ? -20.225 4.683 21.282 1.00 56.12 196 SER A N 1
ATOM 1564 C CA . SER A 1 196 ? -20.746 5.768 22.128 1.00 56.12 196 SER A CA 1
ATOM 1565 C C . SER A 1 196 ? -20.954 5.387 23.602 1.00 56.12 196 SER A C 1
ATOM 1567 O O . SER A 1 196 ? -21.226 6.256 24.430 1.00 56.12 196 SER A O 1
ATOM 1569 N N . GLU A 1 197 ? -20.833 4.106 23.953 1.00 58.44 197 GLU A N 1
ATOM 1570 C CA . GLU A 1 197 ? -21.009 3.592 25.313 1.00 58.44 197 GLU A CA 1
ATOM 1571 C C . GLU A 1 197 ? -19.697 3.193 25.986 1.00 58.44 197 GLU A C 1
ATOM 1573 O O . GLU A 1 197 ? -19.664 3.051 27.207 1.00 58.44 197 GLU A O 1
ATOM 1578 N N . CYS A 1 198 ? -18.590 3.104 25.239 1.00 55.34 198 CYS A N 1
ATOM 1579 C CA . CYS A 1 198 ? -17.271 2.826 25.811 1.00 55.34 198 CYS A CA 1
ATOM 1580 C C . CYS A 1 198 ? -16.862 3.892 26.846 1.00 55.34 198 CYS A C 1
ATOM 1582 O O . CYS A 1 198 ? -16.394 3.551 27.933 1.00 55.34 198 CYS A O 1
ATOM 1584 N N . SER A 1 199 ? -17.109 5.173 26.552 1.00 52.69 199 SER A N 1
ATOM 1585 C CA . SER A 1 199 ? -16.805 6.304 27.442 1.00 52.69 199 SER A CA 1
ATOM 1586 C C . SER A 1 199 ? -17.695 6.362 28.690 1.00 52.69 199 SER A C 1
ATOM 1588 O O . SER A 1 199 ? -17.304 6.965 29.692 1.00 52.69 199 SER A O 1
ATOM 1590 N N . LYS A 1 200 ? -18.858 5.689 28.679 1.00 53.50 200 LYS A N 1
ATOM 1591 C CA . LYS A 1 200 ? -19.748 5.594 29.850 1.00 53.50 200 LYS A CA 1
ATOM 1592 C C . LYS A 1 200 ? -19.130 4.753 30.971 1.00 53.50 200 LYS A C 1
ATOM 1594 O O . LYS A 1 200 ? -19.351 5.054 32.140 1.00 53.50 200 LYS A O 1
ATOM 1599 N N . CYS A 1 201 ? -18.352 3.725 30.625 1.00 44.50 201 CYS A N 1
ATOM 1600 C CA . CYS A 1 201 ? -17.667 2.860 31.595 1.00 44.50 201 CYS A CA 1
ATOM 1601 C C . CYS A 1 201 ? -16.171 3.181 31.732 1.00 44.50 201 CYS A C 1
ATOM 1603 O O . CYS A 1 201 ? -15.590 2.941 32.788 1.00 44.50 201 CYS A O 1
ATOM 1605 N N . HIS A 1 202 ? -15.556 3.768 30.705 1.00 52.78 202 HIS A N 1
ATOM 1606 C CA . HIS A 1 202 ? -14.162 4.196 30.717 1.00 52.78 202 HIS A CA 1
ATOM 1607 C C . HIS A 1 202 ? -14.072 5.717 30.515 1.00 52.78 202 HIS A C 1
ATOM 1609 O O . HIS A 1 202 ? -13.838 6.214 29.415 1.00 52.78 202 HIS A O 1
ATOM 1615 N N . LYS A 1 203 ? -14.272 6.485 31.591 1.00 46.81 203 LYS A N 1
ATOM 1616 C CA . LYS A 1 203 ? -14.189 7.954 31.550 1.00 46.81 203 LYS A CA 1
ATOM 1617 C C . LYS A 1 203 ? -12.766 8.383 31.148 1.00 46.81 203 LYS A C 1
ATOM 1619 O O . LYS A 1 203 ? -11.812 8.019 31.831 1.00 46.81 203 LYS A O 1
ATOM 1624 N N . GLY A 1 204 ? -12.617 9.121 30.043 1.00 51.03 204 GLY A N 1
ATOM 1625 C CA . GLY A 1 204 ? -11.310 9.515 29.492 1.00 51.03 204 GLY A CA 1
ATOM 1626 C C . GLY A 1 204 ? -10.646 8.479 28.573 1.00 51.03 204 GLY A C 1
ATOM 1627 O O . GLY A 1 204 ? -9.496 8.671 28.184 1.00 51.03 204 GLY A O 1
ATOM 1628 N N . PHE A 1 205 ? -11.351 7.402 28.198 1.00 50.12 205 PHE A N 1
ATOM 1629 C CA . PHE A 1 205 ? -10.862 6.356 27.284 1.00 50.12 205 PHE A CA 1
ATOM 1630 C C . PHE A 1 205 ? -10.389 6.894 25.936 1.00 50.12 205 PHE A C 1
ATOM 1632 O O . PHE A 1 205 ? -9.370 6.445 25.426 1.00 50.12 205 PHE A O 1
ATOM 1639 N N . GLU A 1 206 ? -11.077 7.906 25.406 1.00 51.88 206 GLU A N 1
ATOM 1640 C CA . GLU A 1 206 ? -10.706 8.574 24.153 1.00 51.88 206 GLU A CA 1
ATOM 1641 C C . GLU A 1 206 ? -9.320 9.251 24.181 1.00 51.88 206 GLU A C 1
ATOM 1643 O O . GLU A 1 206 ? -8.763 9.541 23.130 1.00 51.88 206 GLU A O 1
ATOM 1648 N N . HIS A 1 207 ? -8.736 9.462 25.365 1.00 51.94 207 HIS A N 1
ATOM 1649 C CA . HIS A 1 207 ? -7.400 10.044 25.543 1.00 51.94 207 HIS A CA 1
ATOM 1650 C C . HIS A 1 207 ? -6.442 9.104 26.294 1.00 51.94 207 HIS A C 1
ATOM 1652 O O . HIS A 1 207 ? -5.297 9.467 26.581 1.00 51.94 207 HIS A O 1
ATOM 1658 N N . ALA A 1 208 ? -6.892 7.897 26.645 1.00 45.75 208 ALA A N 1
ATOM 1659 C CA . ALA A 1 208 ? -6.123 6.979 27.463 1.00 45.75 208 ALA A CA 1
ATOM 1660 C C . ALA A 1 208 ? -5.070 6.257 26.608 1.00 45.75 208 ALA A C 1
ATOM 1662 O O . ALA A 1 208 ? -5.390 5.429 25.750 1.00 45.75 208 ALA A O 1
ATOM 1663 N N . LYS A 1 209 ? -3.789 6.531 26.892 1.00 48.84 209 LYS A N 1
ATOM 1664 C CA . LYS A 1 209 ? -2.651 5.713 26.441 1.00 48.84 209 LYS A CA 1
ATOM 1665 C C . LYS A 1 209 ? -2.593 4.443 27.282 1.00 48.84 209 LYS A C 1
ATOM 1667 O O . LYS A 1 209 ? -1.750 4.295 28.165 1.00 48.84 209 LYS A O 1
ATOM 1672 N N . ILE A 1 210 ? -3.554 3.559 27.065 1.00 41.31 210 ILE A N 1
ATOM 1673 C CA . ILE A 1 210 ? -3.615 2.282 27.769 1.00 41.31 210 ILE A CA 1
ATOM 1674 C C . ILE A 1 210 ? -2.649 1.313 27.099 1.00 41.31 210 ILE A C 1
ATOM 1676 O O . ILE A 1 210 ? -2.551 1.247 25.876 1.00 41.31 210 ILE A O 1
ATOM 1680 N N . ARG A 1 211 ? -1.919 0.557 27.913 1.00 38.72 211 ARG A N 1
ATOM 1681 C CA . ARG A 1 211 ? -1.242 -0.649 27.450 1.00 38.72 211 ARG A CA 1
ATOM 1682 C C . ARG A 1 211 ? -2.196 -1.801 27.677 1.00 38.72 211 ARG A C 1
ATOM 1684 O O . ARG A 1 211 ? -2.584 -2.059 28.814 1.00 38.72 211 ARG A O 1
ATOM 1691 N N . ILE A 1 212 ? -2.603 -2.461 26.603 1.00 37.53 212 ILE A N 1
ATOM 1692 C CA . ILE A 1 212 ? -3.387 -3.689 26.697 1.00 37.53 212 ILE A CA 1
ATOM 1693 C C . ILE A 1 212 ? -2.438 -4.815 26.290 1.00 37.53 212 ILE A C 1
ATOM 1695 O O . ILE A 1 212 ? -2.058 -4.906 25.126 1.00 37.53 212 ILE A O 1
ATOM 1699 N N . TYR A 1 213 ? -2.026 -5.629 27.267 1.00 39.88 213 TYR A N 1
ATOM 1700 C CA . TYR A 1 213 ? -1.024 -6.694 27.100 1.00 39.88 213 TYR A CA 1
ATOM 1701 C C . TYR A 1 213 ? 0.357 -6.174 26.647 1.00 39.88 213 TYR A C 1
ATOM 1703 O O . TYR A 1 213 ? 0.909 -6.645 25.659 1.00 39.88 213 TYR A O 1
ATOM 1711 N N . ASP A 1 214 ? 0.886 -5.161 27.345 1.00 37.03 214 ASP A N 1
ATOM 1712 C CA . ASP A 1 214 ? 2.216 -4.552 27.129 1.00 37.03 214 ASP A CA 1
ATOM 1713 C C . ASP A 1 214 ? 2.472 -3.881 25.770 1.00 37.03 214 ASP A C 1
ATOM 1715 O O . ASP A 1 214 ? 3.542 -3.313 25.550 1.00 37.03 214 ASP A O 1
ATOM 1719 N N . LEU A 1 215 ? 1.471 -3.835 24.893 1.00 34.75 215 LEU A N 1
ATOM 1720 C CA . LEU A 1 215 ? 1.537 -3.111 23.629 1.00 34.75 215 LEU A CA 1
ATOM 1721 C C . LEU A 1 215 ? 0.885 -1.728 23.761 1.00 34.75 215 LEU A C 1
ATOM 1723 O O . LEU A 1 215 ? -0.173 -1.606 24.392 1.00 34.75 215 LEU A O 1
ATOM 1727 N N . PRO A 1 216 ? 1.493 -0.671 23.187 1.00 41.09 216 PRO A N 1
ATOM 1728 C CA . PRO A 1 216 ? 0.864 0.639 23.139 1.00 41.09 216 PRO A CA 1
ATOM 1729 C C . PRO A 1 216 ? -0.416 0.539 22.305 1.00 41.09 216 PRO A C 1
ATOM 1731 O O . PRO A 1 216 ? -0.386 0.107 21.156 1.00 41.09 216 PRO A O 1
ATOM 1734 N N . PHE A 1 217 ? -1.544 0.918 22.902 1.00 39.19 217 PHE A N 1
ATOM 1735 C CA . PHE A 1 217 ? -2.840 0.982 22.240 1.00 39.19 217 PHE A CA 1
ATOM 1736 C C . PHE A 1 217 ? -3.171 2.465 21.992 1.00 39.19 217 PHE A C 1
ATOM 1738 O O . PHE A 1 217 ? -3.666 3.142 22.901 1.00 39.19 217 PHE A O 1
ATOM 1745 N N . PRO A 1 218 ? -2.795 3.032 20.828 1.00 44.44 218 PRO A N 1
ATOM 1746 C CA . PRO A 1 218 ? -3.045 4.437 20.546 1.00 44.44 218 PRO A CA 1
ATOM 1747 C C . PRO A 1 218 ? -4.513 4.646 20.156 1.00 44.44 218 PRO A C 1
ATOM 1749 O O . PRO A 1 218 ? -4.953 4.213 19.102 1.00 44.44 218 PRO A O 1
ATOM 1752 N N . HIS A 1 219 ? -5.260 5.356 21.002 1.00 43.34 219 HIS A N 1
ATOM 1753 C CA . HIS A 1 219 ? -6.618 5.844 20.720 1.00 43.34 219 HIS A CA 1
ATOM 1754 C C . HIS A 1 219 ? -6.631 7.232 20.076 1.00 43.34 219 HIS A C 1
ATOM 1756 O O . HIS A 1 219 ? -7.552 8.017 20.302 1.00 43.34 219 HIS A O 1
ATOM 1762 N N . GLN A 1 220 ? -5.588 7.600 19.333 1.00 39.09 220 GLN A N 1
ATOM 1763 C CA . GLN A 1 220 ? -5.597 8.918 18.715 1.00 39.09 220 GLN A CA 1
ATOM 1764 C C . GLN A 1 220 ? -6.668 8.944 17.625 1.00 39.09 220 GLN A C 1
ATOM 1766 O O . GLN A 1 220 ? -6.529 8.304 16.588 1.00 39.09 220 GLN A O 1
ATOM 1771 N N . LYS A 1 221 ? -7.743 9.700 17.883 1.00 34.84 221 LYS A N 1
ATOM 1772 C CA . LYS A 1 221 ? -8.575 10.252 16.816 1.00 34.84 221 LYS A CA 1
ATOM 1773 C C . LYS A 1 221 ? -7.648 11.006 15.867 1.00 34.84 221 LYS A C 1
ATOM 1775 O O . LYS A 1 221 ? -6.955 11.922 16.311 1.00 34.84 221 LYS A O 1
ATOM 1780 N N . HIS A 1 222 ? -7.646 10.598 14.605 1.00 30.62 222 HIS A N 1
ATOM 1781 C CA . HIS A 1 222 ? -7.213 11.450 13.506 1.00 30.62 222 HIS A CA 1
ATOM 1782 C C . HIS A 1 222 ? -8.258 12.550 13.265 1.00 30.62 222 HIS A C 1
ATOM 1784 O O . HIS A 1 222 ? -9.477 12.244 13.339 1.00 30.62 222 HIS A O 1
#

pLDDT: mean 73.79, std 17.58, range [30.62, 96.31]

Foldseek 3Di:
DDPDDDPDDPVVVVVVVVVVVVVVCCVLVVLCCCQFPPVNVCVVVVVCNPPLLSPFFPVCNPDGQCLQFFDDPDPGSPPCVPQPPDDPDPRGGDPDLVRRQVSCCVVVVCVQVDQFDDCVLVVLRWGHNPVCCCVVVVDGPCLQQPSLRRQRDVVRNSGGDPVSVCVPCLPPQDFPCVTGPPPSDDDPPDRTDHPVCVCVVVPCPCPDQDDDPNDGDDSDDD

Radius of gyration: 25.01 Å; chains: 1; bounding box: 59×36×81 Å

Secondary structure (DSSP, 8-state):
---------HHHHHHHHHHHHHHHHHHHHHHHHHHH-HHHHHHHSGGGTT-GGGSPPSS-TT--HHHHHB-SS-S-TT--SS----TTSSTTB--SHHHHHHHHHHH-GGGGG-SS--TTT-TT-----HHIIIIIH---HHHHSTTSSS--SSS---S--HHHHHHHHTTS--BHHHHS-TTSS---S-SB--HHHHHHHSTTGGG--EEETTEEE-----

Sequence (222 aa):
MNLKMPHLPFWGWTFGGVLTILGLNAAVTLPTYTTTKKEFCVTCHHQQRESSFWEQSNLHPKINCSECHATGHALMPSINIFPLQSEGEHAGFSAKFDQINPNCIRCHSRVFDMERASPKINPYNVSIPHRFHIQRFKNSCTTCHYNIYHDPHDPPTFRPTKEACFECHAREKTSCSKCHPKGAIPLPKTTEVSHSECSKCHKGFEHAKIRIYDLPFPHQKH